Protein AF-A0A0N5AR46-F1 (afdb_monomer)

Organism: NCBI:txid451379

Mean predicted aligned error: 13.05 Å

Sequence (184 aa):
LNKESLNVVLKTFAKSIVIYSVLTYCSIQVLVSSTMSTGILFDDMFLVKDFDPDGKKFDRVSRLFCDSESFKMELILDVNTQIYPMHLNDKFRLVLATTLRDDGLPDDKEYDPLVHYPRMDTFEYVMFGKVYRIEGEESSGESNTLAAYASFGGLLMRLKGDANNLHGFELDSNIYLLMKRITF

pLDDT: mean 77.55, std 17.01, range [38.34, 95.19]

Solvent-accessible surface area (backbone atoms only — not comparable to full-atom values): 10467 Å² total; per-residue (Å²): 136,61,76,67,60,55,53,54,51,52,53,52,53,53,51,52,53,52,50,53,52,50,52,51,49,49,54,52,55,61,62,67,74,62,74,73,66,35,42,58,50,41,77,50,49,33,33,30,70,46,66,34,92,88,49,84,87,47,96,48,42,44,43,38,35,26,38,36,78,84,70,78,24,45,35,38,38,47,42,53,43,78,86,53,79,78,58,81,69,40,39,30,40,43,35,34,20,59,29,69,44,79,81,43,53,82,65,70,98,64,91,56,91,86,65,82,46,77,64,55,76,78,34,81,42,76,47,61,29,34,27,78,45,73,49,70,56,87,82,64,92,89,58,66,39,28,37,45,30,34,37,42,92,81,34,48,35,39,43,36,32,48,40,88,68,52,73,66,73,51,78,75,33,60,36,33,42,37,30,31,78,57,83,130

Secondary structure (DSSP, 8-state):
--HHHHHHHHHHHHHHHHHHHHHHHHHHHHHTT----TTEEEEEEEEEEEE-TT----SSEEEEEEEESSS--EEEEEEETTTS---TT-EEEEEEES-SSTT-PPPPSS--TT---HHHHT-SEEEEEEEEEEEE--SSTT--EEEEEEEETTEEEEEEEEGGGSTT--TT-EEEEEEEEE--

Foldseek 3Di:
DDPVVVVVVVVVVVVVVVVVVVVVVVVVVVVVPDLPQAFWLAKFKKFFADWPPVDDPDDQWIWTWIATPPFRKTKTWIDGCVQPPDDHGWMKMKIKGLDLASVNDHDDPDDDPVDDRPSQVVFDDKFKWWWADKDFPPDDDDARKIWTWIDRPNIIMIMIGHCVSNVPDDHGGMMMMTMHTDDD

Radius of gyration: 24.31 Å; Cα contacts (8 Å, |Δi|>4): 325; chains: 1; bounding box: 90×49×38 Å

Nearest PDB structures (foldseek):
  8a40-assembly1_H  TM=9.488E-01  e=1.666E-20  Sus scrofa
  7du2-assembly1_H  TM=9.522E-01  e=5.060E-15  Homo sapiens
  7eu1-assembly1_H  TM=8.865E-01  e=2.865E-14  Arabidopsis thaliana
  8xme-assembly1_H  TM=9.318E-01  e=8.699E-13  Arabidopsis thaliana
  8hyj-assembly1_H  TM=8.805E-01  e=5.342E-13  Arabidopsis thaliana

InterPro domains:
  IPR005570 DNA-directed RNA polymerases I, II, and III subunit RPABC3 [PF03870] (43-181)
  IPR005570 DNA-directed RNA polymerases I, II, and III subunit RPABC3 [PTHR10917] (36-181)
  IPR005570 DNA-directed RNA polymerases I, II, and III subunit RPABC3 [SM00658] (38-181)
  IPR012340 Nucleic acid-binding, OB-fold [G3DSA:2.40.50.140] (42-184)
  IPR012340 Nucleic acid-binding, OB-fold [SSF50249] (39-181)

Structure (mmCIF, N/CA/C/O backbone):
data_AF-A0A0N5AR46-F1
#
_entry.id   AF-A0A0N5AR46-F1
#
loop_
_atom_site.group_PDB
_atom_site.id
_atom_site.type_symbol
_atom_site.label_atom_id
_atom_site.label_alt_id
_atom_site.label_comp_id
_atom_site.label_asym_id
_atom_site.label_entity_id
_atom_site.label_seq_id
_atom_site.pdbx_PDB_ins_code
_atom_site.Cartn_x
_atom_site.Cartn_y
_atom_site.Cartn_z
_atom_site.occupancy
_atom_site.B_iso_or_equiv
_atom_site.auth_seq_id
_atom_site.auth_comp_id
_atom_site.auth_asym_id
_atom_site.auth_atom_id
_atom_site.pdbx_PDB_model_num
ATOM 1 N N . LEU A 1 1 ? 71.525 -22.910 18.437 1.00 52.16 1 LEU A N 1
ATOM 2 C CA . LEU A 1 1 ? 70.146 -22.366 18.405 1.00 52.16 1 LEU A CA 1
ATOM 3 C C . LEU A 1 1 ? 69.182 -23.536 18.300 1.00 52.16 1 LEU A C 1
ATOM 5 O O . LEU A 1 1 ? 69.277 -24.312 17.359 1.00 52.16 1 LEU A O 1
ATOM 9 N N . ASN A 1 2 ? 68.393 -23.746 19.351 1.00 46.91 2 ASN A N 1
ATOM 10 C CA . ASN A 1 2 ? 67.693 -24.998 19.629 1.00 46.91 2 ASN A CA 1
ATOM 11 C C . ASN A 1 2 ? 66.429 -25.128 18.755 1.00 46.91 2 ASN A C 1
ATOM 13 O O . ASN A 1 2 ? 65.683 -24.158 18.616 1.00 46.91 2 ASN A O 1
ATOM 17 N N . LYS A 1 3 ? 66.178 -26.310 18.168 1.00 51.44 3 LYS A N 1
ATOM 18 C CA . LYS A 1 3 ? 65.027 -26.562 17.268 1.00 51.44 3 LYS A CA 1
ATOM 19 C C . LYS A 1 3 ? 63.669 -26.298 17.939 1.00 51.44 3 LYS A C 1
ATOM 21 O O . LYS A 1 3 ? 62.687 -26.021 17.255 1.00 51.44 3 LYS A O 1
ATOM 26 N N . GLU A 1 4 ? 63.617 -26.325 19.267 1.00 56.34 4 GLU A N 1
ATOM 27 C CA . GLU A 1 4 ? 62.406 -26.007 20.028 1.00 56.34 4 GLU A CA 1
ATOM 28 C C . GLU A 1 4 ? 62.055 -24.514 20.019 1.00 56.34 4 GLU A C 1
ATOM 30 O O . GLU A 1 4 ? 60.881 -24.163 19.907 1.00 56.34 4 GLU A O 1
ATOM 35 N N . SER A 1 5 ? 63.048 -23.620 20.030 1.00 53.53 5 SER A N 1
ATOM 36 C CA . SER A 1 5 ? 62.808 -22.170 20.035 1.00 53.53 5 SER A CA 1
ATOM 37 C C . SER A 1 5 ? 62.218 -21.677 18.709 1.00 53.53 5 SER A C 1
ATOM 39 O O . SER A 1 5 ? 61.382 -20.777 18.702 1.00 53.53 5 SER A O 1
ATOM 41 N N . LEU A 1 6 ? 62.586 -22.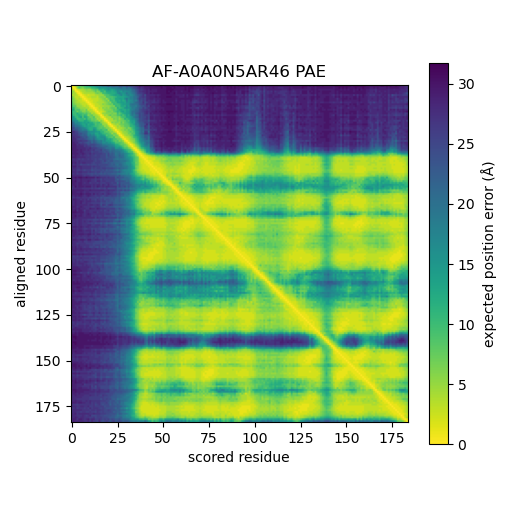304 17.584 1.00 54.47 6 LEU A N 1
ATOM 42 C CA . LEU A 1 6 ? 62.046 -21.957 16.264 1.00 54.47 6 LEU A CA 1
ATOM 43 C C . LEU A 1 6 ? 60.562 -22.335 16.123 1.00 54.47 6 LEU A C 1
ATOM 45 O O . LEU A 1 6 ? 59.789 -21.586 15.532 1.00 54.47 6 LEU A O 1
ATOM 49 N N . ASN A 1 7 ? 60.147 -23.461 16.711 1.00 50.56 7 ASN A N 1
ATOM 50 C CA . ASN A 1 7 ? 58.753 -23.914 16.675 1.00 50.56 7 ASN A CA 1
ATOM 51 C C . ASN A 1 7 ? 57.817 -23.019 17.501 1.00 50.56 7 ASN A C 1
ATOM 53 O O . ASN A 1 7 ? 56.660 -22.827 17.123 1.00 50.56 7 ASN A O 1
ATOM 57 N N . VAL A 1 8 ? 58.304 -22.440 18.603 1.00 57.41 8 VAL A N 1
ATOM 58 C CA . VAL A 1 8 ? 57.534 -21.473 19.407 1.00 57.41 8 VAL A CA 1
ATOM 59 C C . VAL A 1 8 ? 57.342 -20.159 18.646 1.00 57.41 8 VAL A C 1
ATOM 61 O O . VAL A 1 8 ? 56.236 -19.610 18.631 1.00 57.41 8 VAL A O 1
ATOM 64 N N . VAL A 1 9 ? 58.380 -19.691 17.946 1.00 57.56 9 VAL A N 1
ATOM 65 C CA . VAL A 1 9 ? 58.301 -18.480 17.117 1.00 57.56 9 VAL A CA 1
ATOM 66 C C . VAL A 1 9 ? 57.356 -18.698 15.930 1.00 57.56 9 VAL A C 1
ATOM 68 O O . VAL A 1 9 ? 56.441 -17.899 15.742 1.00 57.56 9 VAL A O 1
ATOM 71 N N . LEU A 1 10 ? 57.468 -19.816 15.199 1.00 52.88 10 LEU A N 1
ATOM 72 C CA . LEU A 1 10 ? 56.560 -20.123 14.082 1.00 52.88 10 LEU A CA 1
ATOM 73 C C . LEU A 1 10 ? 55.095 -20.272 14.518 1.00 52.88 10 LEU A C 1
ATOM 75 O O . LEU A 1 10 ? 54.205 -19.760 13.842 1.00 52.88 10 LEU A O 1
ATOM 79 N N . LYS A 1 11 ? 54.822 -20.918 15.661 1.00 52.38 11 LYS A N 1
ATOM 80 C CA . LYS A 1 11 ? 53.449 -21.028 16.190 1.00 52.38 11 LYS A CA 1
ATOM 81 C C . LYS A 1 11 ? 52.875 -19.672 16.601 1.00 52.38 11 LYS A C 1
ATOM 83 O O . LYS A 1 11 ? 51.675 -19.456 16.450 1.00 52.38 11 LYS A O 1
ATOM 88 N N . THR A 1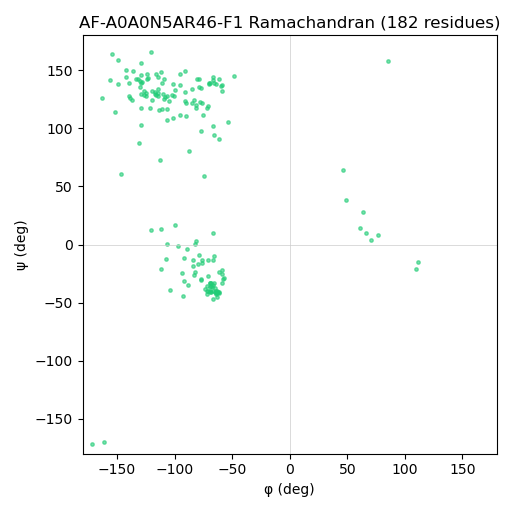 12 ? 53.711 -18.761 17.093 1.00 54.69 12 THR A N 1
ATOM 89 C CA . THR A 1 12 ? 53.288 -17.400 17.458 1.00 54.69 12 THR A CA 1
ATOM 90 C C . THR A 1 12 ? 52.994 -16.556 16.215 1.00 54.69 12 THR A C 1
ATOM 92 O O . THR A 1 12 ? 51.953 -15.903 16.159 1.00 54.69 12 THR A O 1
ATOM 95 N N . PHE A 1 13 ? 53.832 -16.648 15.178 1.00 51.62 13 PHE A N 1
ATOM 96 C CA . PHE A 1 13 ? 53.590 -15.979 13.894 1.00 51.62 13 PHE A CA 1
ATOM 97 C C . PHE A 1 13 ? 52.335 -16.509 13.182 1.00 51.62 13 PHE A C 1
ATOM 99 O O . PHE A 1 13 ? 51.527 -15.715 12.701 1.00 51.62 13 PHE A O 1
ATOM 106 N N . ALA A 1 14 ? 52.110 -17.828 13.184 1.00 52.91 14 ALA A N 1
ATOM 107 C CA . ALA A 1 14 ? 50.917 -18.430 12.584 1.00 52.91 14 ALA A CA 1
ATOM 108 C C . ALA A 1 14 ? 49.622 -18.005 13.298 1.00 52.91 14 ALA A C 1
ATOM 110 O O . ALA A 1 14 ? 48.632 -17.690 12.642 1.00 52.91 14 ALA A O 1
ATOM 111 N N . LYS A 1 15 ? 49.631 -17.923 14.638 1.00 53.75 15 LYS A N 1
ATOM 112 C CA . LYS A 1 15 ? 48.486 -17.404 15.405 1.00 53.75 15 LYS A CA 1
ATOM 113 C C . LYS A 1 15 ? 48.196 -15.941 15.077 1.00 53.75 15 LYS A C 1
ATOM 115 O O . LYS A 1 15 ? 47.034 -15.584 14.934 1.00 53.75 15 LYS A O 1
ATOM 120 N N . SER A 1 16 ? 49.233 -15.117 14.912 1.00 47.12 16 SER A N 1
ATOM 121 C CA . SER A 1 16 ? 49.071 -13.704 14.554 1.00 47.12 16 SER A CA 1
ATOM 122 C C . SER A 1 16 ? 48.411 -13.542 13.177 1.00 47.12 16 SER A C 1
ATOM 124 O O . SER A 1 16 ? 47.430 -12.816 13.058 1.00 47.12 16 SER A O 1
ATOM 126 N N . ILE A 1 17 ? 48.847 -14.297 12.161 1.00 53.97 17 ILE A N 1
ATOM 127 C CA . ILE A 1 17 ? 48.270 -14.249 10.801 1.00 53.97 17 ILE A CA 1
ATOM 128 C C . ILE A 1 17 ? 46.796 -14.683 10.785 1.00 53.97 17 ILE A C 1
ATOM 130 O O . ILE A 1 17 ? 45.971 -14.035 10.138 1.00 53.97 17 ILE A O 1
ATOM 134 N N . VAL A 1 18 ? 46.438 -15.738 11.526 1.00 53.12 18 VAL A N 1
ATOM 135 C CA . VAL A 1 18 ? 45.037 -16.184 11.624 1.00 53.12 18 VAL A CA 1
ATOM 136 C C . VAL A 1 18 ? 44.177 -15.109 12.288 1.00 53.12 18 VAL A C 1
ATOM 138 O O . VAL A 1 18 ? 43.105 -14.802 11.772 1.00 53.12 18 VAL A O 1
ATOM 141 N N . ILE A 1 19 ? 44.670 -14.479 13.360 1.00 56.28 19 ILE A N 1
ATOM 142 C CA . ILE A 1 19 ? 43.974 -13.385 14.053 1.00 56.28 19 ILE A CA 1
ATOM 143 C C . ILE A 1 19 ? 43.760 -12.186 13.119 1.00 56.28 19 ILE A C 1
ATOM 145 O O . ILE A 1 19 ? 42.657 -11.648 13.092 1.00 56.28 19 ILE A O 1
ATOM 149 N N . TYR A 1 20 ? 44.747 -11.811 12.296 1.00 48.91 20 TYR A N 1
ATOM 150 C CA . TYR A 1 20 ? 44.569 -10.750 11.297 1.00 48.91 20 TYR A CA 1
ATOM 151 C C . TYR A 1 20 ? 43.545 -11.132 10.221 1.00 48.91 20 TYR A C 1
ATOM 153 O O . TYR A 1 20 ? 42.708 -10.299 9.881 1.00 48.91 20 TYR A O 1
ATOM 161 N N . SER A 1 21 ? 43.528 -12.376 9.727 1.00 50.84 21 SER A N 1
ATOM 162 C CA . SER A 1 21 ? 42.513 -12.790 8.742 1.00 50.84 21 SER A CA 1
ATOM 163 C C . SER A 1 21 ? 41.099 -12.808 9.336 1.00 50.84 21 SER A C 1
ATOM 165 O O . SER A 1 21 ? 40.170 -12.327 8.697 1.00 50.84 21 SER A O 1
ATOM 167 N N . VAL A 1 22 ? 40.942 -13.264 10.586 1.00 52.34 22 VAL A N 1
ATOM 168 C CA . VAL A 1 22 ? 39.641 -13.349 11.268 1.00 52.34 22 VAL A CA 1
ATOM 169 C C . VAL A 1 22 ? 39.145 -11.966 11.682 1.00 52.34 22 VAL A C 1
ATOM 171 O O . VAL A 1 22 ? 37.963 -11.692 11.531 1.00 52.34 22 VAL A O 1
ATOM 174 N N . LEU A 1 23 ? 40.019 -11.062 12.137 1.00 50.34 23 LEU A N 1
ATOM 175 C CA . LEU A 1 23 ? 39.641 -9.672 12.423 1.00 50.34 23 LEU A CA 1
ATOM 176 C C . LEU A 1 23 ? 39.292 -8.903 11.147 1.00 50.34 23 LEU A C 1
ATOM 178 O O . LEU A 1 23 ? 38.357 -8.110 11.160 1.00 50.34 23 LEU A O 1
ATOM 182 N N . THR A 1 24 ? 39.983 -9.166 10.034 1.00 49.03 24 THR A N 1
ATOM 183 C CA . THR A 1 24 ? 39.632 -8.557 8.742 1.00 49.03 24 THR A CA 1
ATOM 184 C C . THR A 1 24 ? 38.291 -9.098 8.239 1.00 49.03 24 THR A C 1
ATOM 186 O O . THR A 1 24 ? 37.450 -8.318 7.810 1.00 49.03 24 THR A O 1
ATOM 189 N N . TYR A 1 25 ? 38.027 -10.403 8.378 1.00 50.22 25 TYR A N 1
ATOM 190 C CA . TYR A 1 25 ? 36.725 -10.998 8.045 1.00 50.22 25 TYR A CA 1
ATOM 191 C C . TYR A 1 25 ? 35.595 -10.551 8.980 1.00 50.22 25 TYR A C 1
ATOM 193 O O . TYR A 1 25 ? 34.485 -10.329 8.512 1.00 50.22 25 TYR A O 1
ATOM 201 N N . CYS A 1 26 ? 35.866 -10.368 10.273 1.00 44.81 26 CYS A N 1
ATOM 202 C CA . CYS A 1 26 ? 34.885 -9.882 11.242 1.00 44.81 26 CYS A CA 1
ATOM 203 C C . CYS A 1 26 ? 34.535 -8.410 10.971 1.00 44.81 26 CYS A C 1
ATOM 205 O O . CYS A 1 26 ? 33.362 -8.059 10.961 1.00 44.81 26 CYS A O 1
ATOM 207 N N . SER A 1 27 ? 35.516 -7.567 10.624 1.00 44.91 27 SER A N 1
ATOM 208 C CA . SER A 1 27 ? 35.259 -6.187 10.182 1.00 44.91 27 SER A CA 1
ATOM 209 C C . SER A 1 27 ? 34.523 -6.119 8.839 1.00 44.91 27 SER A C 1
ATOM 211 O O . SER A 1 27 ? 33.681 -5.245 8.659 1.00 44.91 27 SER A O 1
ATOM 213 N N . ILE A 1 28 ? 34.786 -7.049 7.910 1.00 50.22 28 ILE A N 1
ATOM 214 C CA . ILE A 1 28 ? 34.045 -7.136 6.641 1.00 50.22 28 ILE A CA 1
ATOM 215 C C . ILE A 1 28 ? 32.609 -7.633 6.880 1.00 50.22 28 ILE A C 1
ATOM 217 O O . ILE A 1 28 ? 31.686 -7.067 6.309 1.00 50.22 28 ILE A O 1
ATOM 221 N N . GLN A 1 29 ? 32.376 -8.612 7.764 1.00 43.03 29 GLN A N 1
ATOM 222 C CA . GLN A 1 29 ? 31.015 -9.047 8.117 1.00 43.03 29 GLN A CA 1
ATOM 223 C C . GLN A 1 29 ? 30.235 -7.989 8.904 1.00 43.03 29 GLN A C 1
ATOM 225 O O . GLN A 1 29 ? 29.029 -7.863 8.707 1.00 43.03 29 GLN A O 1
ATOM 230 N N . VAL A 1 30 ? 30.900 -7.192 9.745 1.00 41.88 30 VAL A N 1
ATOM 231 C CA . VAL A 1 30 ? 30.250 -6.079 10.454 1.00 41.88 30 VAL A CA 1
ATOM 232 C C . VAL A 1 30 ? 29.893 -4.933 9.495 1.00 41.88 30 VAL A C 1
ATOM 234 O O . VAL A 1 30 ? 28.890 -4.261 9.717 1.00 41.88 30 VAL A O 1
ATOM 237 N N . LEU A 1 31 ? 30.616 -4.759 8.380 1.00 44.12 31 LEU A N 1
ATOM 238 C CA . LEU A 1 31 ? 30.259 -3.775 7.347 1.00 44.12 31 LEU A CA 1
ATOM 239 C C . LEU A 1 31 ? 29.080 -4.212 6.451 1.00 44.12 31 LEU A C 1
ATOM 241 O O . LEU A 1 31 ? 28.494 -3.381 5.765 1.00 44.12 31 LEU A O 1
ATOM 245 N N . VAL A 1 32 ? 28.708 -5.497 6.454 1.00 42.59 32 VAL A N 1
ATOM 246 C CA . VAL A 1 32 ? 27.599 -6.032 5.635 1.00 42.59 32 VAL A CA 1
ATOM 247 C C . VAL A 1 32 ? 26.247 -5.958 6.365 1.00 42.59 32 VAL A C 1
ATOM 249 O O . VAL A 1 32 ? 25.208 -6.226 5.773 1.00 42.59 32 VAL A O 1
ATOM 252 N N . SER A 1 33 ? 26.213 -5.521 7.628 1.00 38.34 33 SER A N 1
ATOM 253 C CA . SER A 1 33 ? 24.970 -5.456 8.415 1.00 38.34 33 SER A CA 1
ATOM 254 C C . SER A 1 33 ? 24.326 -4.065 8.494 1.00 38.34 33 SER A C 1
ATOM 256 O O . SER A 1 33 ? 23.465 -3.833 9.343 1.00 38.34 33 SER A O 1
ATOM 258 N N . SER A 1 34 ? 24.705 -3.135 7.618 1.00 41.06 34 SER A N 1
ATOM 259 C CA . SER A 1 34 ? 24.047 -1.831 7.519 1.00 41.06 34 SER A CA 1
ATOM 260 C C . SER A 1 34 ? 24.047 -1.318 6.082 1.00 41.06 34 SER A C 1
ATOM 262 O O . SER A 1 34 ? 24.573 -0.244 5.793 1.00 41.06 34 SER A O 1
ATOM 264 N N . THR A 1 35 ? 23.421 -2.053 5.162 1.00 43.19 35 THR A N 1
ATOM 265 C CA . THR A 1 35 ? 22.719 -1.346 4.093 1.00 43.19 35 THR A CA 1
ATOM 266 C C . THR A 1 35 ? 21.584 -0.604 4.792 1.00 43.19 35 THR A C 1
ATOM 268 O O . THR A 1 35 ? 20.535 -1.168 5.085 1.00 43.19 35 THR A O 1
ATOM 271 N N . MET A 1 36 ? 21.806 0.668 5.145 1.00 43.78 36 MET A N 1
ATOM 272 C CA . MET A 1 36 ? 20.669 1.577 5.227 1.00 43.78 36 MET A CA 1
ATOM 273 C C . MET A 1 36 ? 20.000 1.444 3.873 1.00 43.78 36 MET A C 1
ATOM 275 O O . MET A 1 36 ? 20.584 1.824 2.864 1.00 43.78 36 MET A O 1
ATOM 279 N N . SER A 1 37 ? 18.869 0.754 3.851 1.00 54.50 37 SER A N 1
ATOM 280 C CA . SER A 1 37 ? 18.108 0.452 2.657 1.00 54.50 37 SER A CA 1
ATOM 281 C C . SER A 1 37 ? 17.674 1.779 2.056 1.00 54.50 37 SER A C 1
ATOM 283 O O . SER A 1 37 ? 16.670 2.374 2.452 1.00 54.50 37 SER A O 1
ATOM 285 N N . THR A 1 38 ? 18.512 2.291 1.165 1.00 68.44 38 THR A N 1
ATOM 286 C CA . THR A 1 38 ? 18.329 3.578 0.515 1.00 68.44 38 THR A CA 1
ATOM 287 C C . THR A 1 38 ? 17.003 3.536 -0.240 1.00 68.44 38 THR A C 1
ATOM 289 O O . THR A 1 38 ? 16.619 2.522 -0.841 1.00 68.44 38 THR A O 1
ATOM 292 N N . GLY A 1 39 ? 16.243 4.621 -0.114 1.00 75.94 39 GLY A N 1
ATOM 293 C CA . GLY A 1 39 ? 14.932 4.750 -0.738 1.00 75.94 39 GLY A CA 1
ATOM 294 C C . GLY A 1 39 ? 13.786 3.998 -0.056 1.00 75.94 39 GLY A C 1
ATOM 295 O O . GLY A 1 39 ? 12.705 3.975 -0.635 1.00 75.94 39 GLY A O 1
ATOM 296 N N . ILE A 1 40 ? 13.956 3.404 1.135 1.00 86.94 40 ILE A N 1
ATOM 297 C CA . ILE A 1 40 ? 12.802 2.975 1.947 1.00 86.94 40 ILE A CA 1
ATOM 298 C C . ILE A 1 40 ? 12.203 4.196 2.645 1.00 86.94 40 ILE A C 1
ATOM 300 O O . ILE A 1 40 ? 12.889 4.893 3.389 1.00 86.94 40 ILE A O 1
ATOM 304 N N . LEU A 1 41 ? 10.918 4.437 2.397 1.00 87.69 41 LEU A N 1
ATOM 305 C CA . LEU A 1 41 ? 10.134 5.485 3.047 1.00 87.69 41 LEU A CA 1
ATOM 306 C C . LEU A 1 41 ? 9.499 4.990 4.341 1.00 87.69 41 LEU A C 1
ATOM 308 O O . LEU A 1 41 ? 9.328 5.758 5.283 1.00 87.69 41 LEU A O 1
ATOM 312 N N . PHE A 1 42 ? 9.098 3.721 4.356 1.00 89.06 42 PH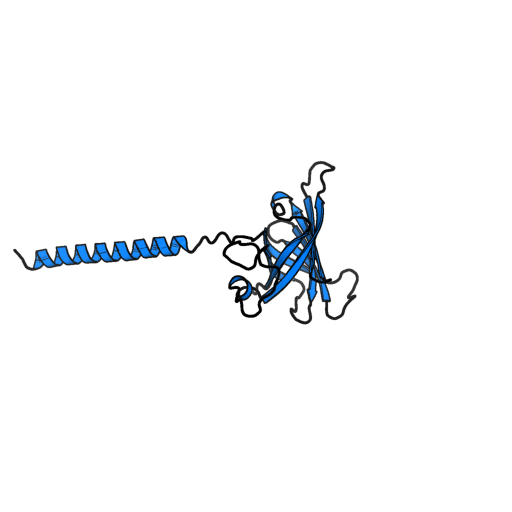E A N 1
ATOM 313 C CA . PHE A 1 42 ? 8.319 3.156 5.442 1.00 89.06 42 PHE A CA 1
ATOM 314 C C . PHE A 1 42 ? 8.501 1.640 5.511 1.00 89.06 42 PHE A C 1
ATOM 316 O O . PHE A 1 42 ? 8.572 0.979 4.476 1.00 89.06 42 PHE A O 1
ATOM 323 N N . ASP A 1 43 ? 8.562 1.092 6.720 1.00 90.31 43 ASP A N 1
ATOM 324 C CA . ASP A 1 43 ? 8.715 -0.340 6.982 1.00 90.31 43 ASP A CA 1
ATOM 325 C C . ASP A 1 43 ? 8.069 -0.672 8.325 1.00 90.31 43 ASP A C 1
ATOM 327 O O . ASP A 1 43 ? 8.514 -0.183 9.366 1.00 90.31 43 ASP A O 1
ATOM 331 N N . ASP A 1 44 ? 7.001 -1.466 8.295 1.00 90.81 44 ASP A N 1
ATOM 332 C CA . ASP A 1 44 ? 6.288 -1.862 9.506 1.00 90.81 44 ASP A CA 1
ATOM 333 C C . ASP A 1 44 ? 5.551 -3.200 9.343 1.00 90.81 44 ASP A C 1
ATOM 335 O O . ASP A 1 44 ? 5.322 -3.708 8.238 1.00 90.81 44 ASP A O 1
ATOM 339 N N . MET A 1 45 ? 5.168 -3.782 10.477 1.00 92.94 45 MET A N 1
ATOM 340 C CA . MET A 1 45 ? 4.351 -4.984 10.562 1.00 92.94 45 MET A CA 1
ATOM 341 C C . MET A 1 45 ? 2.900 -4.629 10.876 1.00 92.94 45 MET A C 1
ATOM 343 O O . MET A 1 45 ? 2.601 -3.966 11.871 1.00 92.94 45 MET A O 1
ATOM 347 N N . PHE A 1 46 ? 1.994 -5.142 10.049 1.00 94.56 46 PHE A N 1
ATOM 348 C CA . PHE A 1 46 ? 0.559 -4.949 10.189 1.00 94.56 46 PHE A CA 1
ATOM 349 C C . PHE A 1 46 ? -0.159 -6.262 10.466 1.00 94.56 46 PHE A C 1
ATOM 351 O O . PHE A 1 46 ? 0.210 -7.329 9.965 1.00 94.56 46 PHE A O 1
ATOM 358 N N . LEU A 1 47 ? -1.228 -6.150 11.244 1.00 93.56 47 LEU A N 1
ATOM 359 C CA . LEU A 1 47 ? -2.187 -7.204 11.522 1.00 93.56 47 LEU A CA 1
ATOM 360 C C . LEU A 1 47 ? -3.497 -6.885 10.805 1.00 93.56 47 LEU A C 1
ATOM 362 O O . LEU A 1 47 ? -4.069 -5.813 11.014 1.00 93.56 47 LEU A O 1
ATOM 366 N N . VAL A 1 48 ? -4.005 -7.829 10.014 1.00 93.62 48 VAL A N 1
ATOM 367 C CA . VAL A 1 48 ? -5.320 -7.682 9.383 1.00 93.62 48 VAL A CA 1
ATOM 368 C C . VAL A 1 48 ? -6.416 -7.827 10.438 1.00 93.62 48 VAL A C 1
ATOM 370 O O . VAL A 1 48 ? -6.557 -8.886 11.056 1.00 93.62 48 VAL A O 1
ATOM 373 N N . LYS A 1 49 ? -7.199 -6.766 10.638 1.00 92.62 49 LYS A N 1
ATOM 374 C CA . LYS A 1 49 ? -8.312 -6.716 11.593 1.00 92.62 49 LYS A CA 1
ATOM 375 C C . LYS A 1 49 ? -9.638 -7.088 10.964 1.00 92.62 49 LYS A C 1
ATOM 377 O O . LYS A 1 49 ? -10.396 -7.832 11.578 1.00 92.62 49 LYS A O 1
ATOM 382 N N . ASP A 1 50 ? -9.908 -6.559 9.775 1.00 91.44 50 ASP A N 1
ATOM 383 C CA . ASP A 1 50 ? -11.195 -6.730 9.109 1.00 91.44 50 ASP A CA 1
ATOM 384 C C .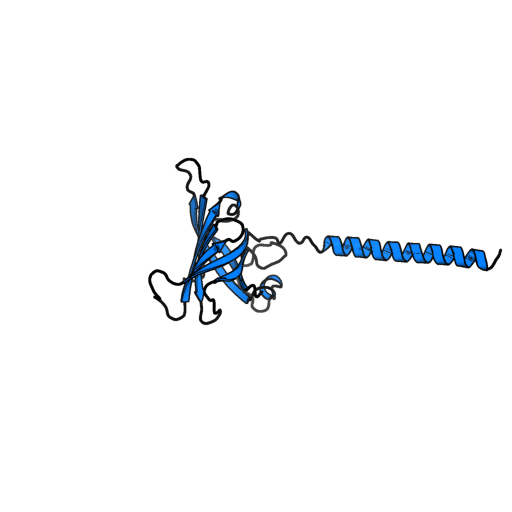 ASP A 1 50 ? -11.062 -6.724 7.580 1.00 91.44 50 ASP A C 1
ATOM 386 O O . ASP A 1 50 ? -10.081 -6.216 7.023 1.00 91.44 50 ASP A O 1
ATOM 390 N N . PHE A 1 51 ? -12.063 -7.294 6.910 1.00 87.69 51 PHE A N 1
ATOM 391 C CA . PHE A 1 51 ? -12.190 -7.342 5.454 1.00 87.69 51 PHE A CA 1
ATOM 392 C C . PHE A 1 51 ? -13.533 -6.755 5.050 1.00 87.69 51 PHE A C 1
ATOM 394 O O . PHE A 1 51 ? -14.567 -7.226 5.512 1.00 87.69 51 PHE A O 1
ATOM 401 N N . ASP A 1 52 ? -13.516 -5.799 4.120 1.00 84.94 52 ASP A N 1
ATOM 402 C CA . ASP A 1 52 ? -14.723 -5.306 3.449 1.00 84.94 52 ASP A CA 1
ATOM 403 C C . ASP A 1 52 ? -15.899 -5.011 4.422 1.00 84.94 52 ASP A C 1
ATOM 405 O O . ASP A 1 52 ? -16.955 -5.639 4.315 1.00 84.94 52 ASP A O 1
ATOM 409 N N . PRO A 1 53 ? -15.777 -4.039 5.351 1.00 77.12 53 PRO A N 1
ATOM 410 C CA . PRO A 1 53 ? -16.828 -3.727 6.328 1.00 77.12 53 PRO A CA 1
ATOM 411 C C . PRO A 1 53 ? -18.143 -3.263 5.674 1.00 77.12 53 PRO A C 1
ATOM 413 O O . PRO A 1 53 ? -19.219 -3.432 6.240 1.00 77.12 53 PRO A O 1
ATOM 416 N N . ASP A 1 54 ? -18.074 -2.733 4.447 1.00 80.06 54 ASP A N 1
ATOM 417 C CA . ASP A 1 54 ? -19.236 -2.376 3.618 1.00 80.06 54 ASP A CA 1
ATOM 418 C C . ASP A 1 54 ? -19.845 -3.579 2.861 1.00 80.06 54 ASP A C 1
ATOM 420 O O . ASP A 1 54 ? -20.748 -3.408 2.036 1.00 80.06 54 ASP A O 1
ATOM 424 N N . GLY A 1 55 ? -19.318 -4.786 3.075 1.00 77.69 55 GLY A N 1
ATOM 425 C CA . GLY A 1 55 ? -19.600 -5.980 2.288 1.00 77.69 55 GLY A CA 1
ATOM 426 C C . GLY A 1 55 ? -18.723 -6.109 1.037 1.00 77.69 55 GLY A C 1
ATOM 427 O O . GLY A 1 55 ? -18.180 -5.137 0.504 1.00 77.69 55 GLY A O 1
ATOM 428 N N . LYS A 1 56 ? -18.598 -7.346 0.543 1.00 82.06 56 LYS A N 1
ATOM 429 C CA . LYS A 1 56 ? -17.769 -7.692 -0.619 1.00 82.06 56 LYS A CA 1
ATOM 430 C C . LYS A 1 56 ? -18.331 -7.056 -1.896 1.00 82.06 56 LYS A C 1
ATOM 432 O O . LYS A 1 56 ? -19.294 -7.552 -2.478 1.00 82.06 56 LYS A O 1
ATOM 437 N N . LYS A 1 57 ? -17.717 -5.956 -2.343 1.00 81.50 57 LYS A N 1
ATOM 438 C CA . LYS A 1 57 ? -18.089 -5.257 -3.591 1.00 81.50 57 LYS A CA 1
ATOM 439 C C . LYS A 1 57 ? -17.459 -5.889 -4.834 1.00 81.50 57 LYS A C 1
ATOM 441 O O . LYS A 1 57 ? -18.012 -5.767 -5.923 1.00 81.50 57 LYS A O 1
ATOM 446 N N . PHE A 1 58 ? -16.322 -6.566 -4.676 1.00 84.81 58 PHE A N 1
ATOM 447 C CA . PHE A 1 58 ? -15.566 -7.161 -5.775 1.00 84.81 58 PHE A CA 1
ATOM 448 C C . PHE A 1 58 ? -15.156 -8.589 -5.443 1.00 84.81 58 PHE A C 1
ATOM 450 O O . PHE A 1 58 ? -14.785 -8.893 -4.316 1.00 84.81 58 PHE A O 1
ATOM 457 N N . ASP A 1 59 ? -15.178 -9.478 -6.438 1.00 82.62 59 ASP A N 1
ATOM 458 C CA . ASP A 1 59 ? -14.866 -10.884 -6.184 1.00 82.62 59 ASP A CA 1
ATOM 459 C C . ASP A 1 59 ? -13.379 -11.188 -6.024 1.00 82.62 59 ASP A C 1
ATOM 461 O O . ASP A 1 59 ? -13.031 -12.129 -5.311 1.00 82.62 59 ASP A O 1
ATOM 465 N N . ARG A 1 60 ? -12.532 -10.403 -6.699 1.00 88.69 60 ARG A N 1
ATOM 466 C CA . ARG A 1 60 ? -11.080 -10.616 -6.816 1.00 88.69 60 ARG A CA 1
ATOM 467 C C . ARG A 1 60 ? -10.248 -9.628 -6.003 1.00 88.69 60 ARG A C 1
ATOM 469 O O . ARG A 1 60 ? -9.045 -9.809 -5.882 1.00 88.69 60 ARG A O 1
ATOM 476 N N . VAL A 1 61 ? -10.869 -8.561 -5.512 1.00 90.12 61 VAL A N 1
ATOM 477 C CA . VAL A 1 61 ? -10.209 -7.499 -4.754 1.00 90.12 61 VAL A CA 1
ATOM 478 C C . VAL A 1 61 ? -10.966 -7.339 -3.454 1.00 90.12 61 VAL A C 1
ATOM 480 O O . VAL A 1 61 ? -12.191 -7.239 -3.478 1.00 90.12 61 VAL A O 1
ATOM 483 N N . SER A 1 62 ? -10.236 -7.292 -2.350 1.00 91.31 62 SER A N 1
ATOM 484 C CA . SER A 1 62 ? -10.802 -6.979 -1.042 1.00 91.31 62 SER A CA 1
ATOM 485 C C . SER A 1 62 ? -10.075 -5.796 -0.438 1.00 91.31 62 SER A C 1
ATOM 487 O O . SER A 1 62 ? -8.867 -5.625 -0.634 1.00 91.31 62 SER A O 1
ATOM 489 N N . ARG A 1 63 ? -10.826 -4.994 0.310 1.00 93.06 63 ARG A N 1
ATOM 490 C CA . ARG A 1 63 ? -10.307 -3.887 1.096 1.00 93.06 63 ARG A CA 1
ATOM 491 C C . ARG A 1 63 ? -9.953 -4.385 2.486 1.00 93.06 63 ARG A C 1
ATOM 493 O O . ARG A 1 63 ? -10.831 -4.727 3.280 1.00 93.06 63 ARG A O 1
ATOM 500 N N . LEU A 1 64 ? -8.658 -4.416 2.762 1.00 93.06 64 LEU A N 1
ATOM 501 C CA . LEU A 1 64 ? -8.107 -4.816 4.047 1.00 93.06 64 LEU A CA 1
ATOM 502 C C . LEU A 1 64 ? -8.089 -3.621 4.992 1.00 93.06 64 LEU A C 1
ATOM 504 O O . LEU A 1 64 ? -7.640 -2.538 4.610 1.00 93.06 64 LEU A O 1
ATOM 508 N N . PHE A 1 65 ? -8.540 -3.843 6.222 1.00 94.25 65 PHE A N 1
ATOM 509 C CA . PHE A 1 65 ? -8.346 -2.933 7.343 1.00 94.25 65 PHE A CA 1
ATOM 510 C C . PHE A 1 65 ? -7.312 -3.549 8.269 1.00 94.25 65 PHE A C 1
ATOM 512 O O . PHE A 1 65 ? -7.517 -4.631 8.826 1.00 94.25 65 PHE A O 1
ATOM 519 N N . CYS A 1 66 ? -6.186 -2.865 8.399 1.00 94.25 66 CYS A N 1
ATOM 520 C CA . CYS A 1 66 ? -5.012 -3.369 9.077 1.00 94.25 66 CYS A CA 1
ATOM 521 C C . CYS A 1 66 ? -4.527 -2.359 10.110 1.00 94.25 66 CYS A C 1
ATOM 523 O O . CYS A 1 66 ? -4.458 -1.164 9.828 1.00 94.25 66 CYS A O 1
ATOM 525 N N . ASP A 1 67 ? -4.114 -2.865 11.266 1.00 93.38 67 ASP A N 1
ATOM 526 C CA . ASP A 1 67 ? -3.509 -2.057 12.321 1.00 93.38 67 ASP A CA 1
ATOM 527 C C . ASP A 1 67 ? -2.032 -2.408 12.454 1.00 93.38 67 ASP A C 1
ATOM 529 O O . ASP A 1 67 ? -1.646 -3.580 12.395 1.00 93.38 67 ASP A O 1
ATOM 533 N N . SER A 1 68 ? -1.205 -1.387 12.651 1.00 91.44 68 SER A N 1
ATOM 534 C CA . SER A 1 68 ? 0.207 -1.558 12.985 1.00 91.44 68 SER A CA 1
ATOM 535 C C . SER A 1 68 ? 0.369 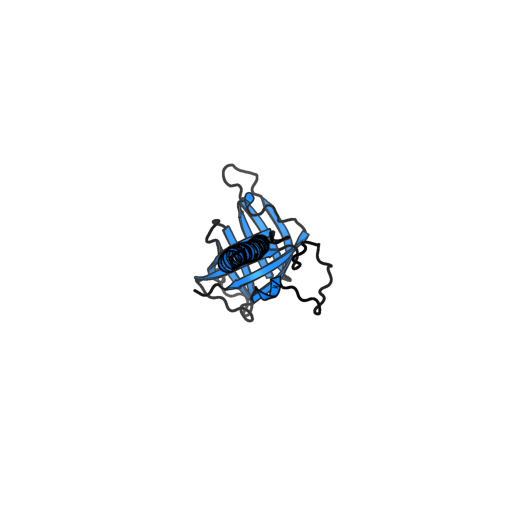-2.177 14.374 1.00 91.44 68 SER A C 1
ATOM 537 O O . SER A 1 68 ? -0.347 -1.829 15.318 1.00 91.44 68 SER A O 1
ATOM 539 N N . GLU A 1 69 ? 1.349 -3.069 14.515 1.00 87.25 69 GLU A N 1
ATOM 540 C CA . GLU A 1 69 ? 1.722 -3.644 15.812 1.00 87.25 69 GLU A CA 1
ATOM 541 C C . GLU A 1 69 ? 2.563 -2.668 16.656 1.00 87.25 69 GLU A C 1
ATOM 543 O O . GLU A 1 69 ? 2.466 -2.670 17.885 1.00 87.25 69 GLU A O 1
ATOM 548 N N . SER A 1 70 ? 3.350 -1.805 16.006 1.00 78.69 70 SER A N 1
ATOM 549 C CA . SER A 1 70 ? 4.406 -1.019 16.659 1.00 78.69 70 SER A CA 1
ATOM 550 C C . SER A 1 70 ? 4.037 0.451 16.869 1.00 78.69 70 SER A C 1
ATOM 552 O O . SER A 1 70 ? 4.361 1.027 17.908 1.00 78.69 70 SER A O 1
ATOM 554 N N . PHE A 1 71 ? 3.353 1.070 15.903 1.00 74.88 71 PHE A N 1
ATOM 555 C CA . PHE A 1 71 ? 3.245 2.533 15.806 1.00 74.88 71 PHE A CA 1
ATOM 556 C C . PHE A 1 71 ? 1.811 3.079 15.872 1.00 74.88 71 PHE A C 1
ATOM 558 O O . PHE A 1 71 ? 1.603 4.252 15.577 1.00 74.88 71 PHE A O 1
ATOM 565 N N . LYS A 1 72 ? 0.816 2.260 16.259 1.00 84.06 72 LYS A N 1
ATOM 566 C CA . LYS A 1 72 ? -0.616 2.648 16.302 1.00 84.06 72 LYS A CA 1
ATOM 567 C C . LYS A 1 72 ? -1.105 3.321 15.006 1.00 84.06 72 LYS A C 1
ATOM 569 O O . LYS A 1 72 ? -1.875 4.276 15.036 1.00 84.06 72 LYS A O 1
ATOM 574 N N . MET A 1 73 ? -0.627 2.833 13.870 1.00 89.69 73 MET A N 1
ATOM 575 C CA . MET A 1 73 ? -1.057 3.287 12.553 1.00 89.69 73 MET A CA 1
ATOM 576 C C . MET A 1 73 ? -2.223 2.470 12.038 1.00 89.69 73 MET A C 1
ATOM 578 O O . MET A 1 73 ? -2.302 1.266 12.282 1.00 89.69 73 MET A O 1
ATOM 582 N N . GLU A 1 74 ? -3.056 3.131 11.249 1.00 92.75 74 GLU A N 1
ATOM 583 C CA . GLU A 1 74 ? -4.160 2.517 10.530 1.00 92.75 74 GLU A CA 1
ATOM 584 C C . GLU A 1 74 ? -3.807 2.445 9.045 1.00 92.75 74 GLU A C 1
ATOM 586 O O . GLU A 1 74 ? -3.460 3.450 8.412 1.00 92.75 74 GLU A O 1
ATOM 591 N N . LEU A 1 75 ? -3.937 1.256 8.471 1.00 94.25 75 LEU A N 1
ATOM 592 C CA . LEU A 1 75 ? -3.728 0.995 7.058 1.00 94.25 75 LEU A CA 1
ATOM 593 C C . LEU A 1 75 ? -5.020 0.454 6.448 1.00 94.25 75 LEU A C 1
ATOM 595 O O . LEU A 1 75 ? -5.549 -0.571 6.871 1.00 94.25 75 LEU A O 1
ATOM 599 N N . ILE A 1 76 ? -5.492 1.122 5.401 1.00 94.94 76 ILE A N 1
ATOM 600 C CA . ILE A 1 76 ? -6.501 0.584 4.492 1.00 94.94 76 ILE A CA 1
ATOM 601 C C . ILE A 1 76 ? -5.817 0.297 3.168 1.00 94.94 76 ILE A C 1
ATOM 603 O O . ILE A 1 76 ? -5.209 1.200 2.591 1.00 94.94 76 ILE A O 1
ATOM 607 N N . LEU A 1 77 ? -5.928 -0.935 2.683 1.00 94.69 77 LEU A N 1
ATOM 608 C CA . LEU A 1 77 ? -5.281 -1.356 1.446 1.00 94.69 77 LEU A CA 1
ATOM 609 C C . LEU A 1 77 ? -6.198 -2.254 0.623 1.00 94.69 77 LEU A C 1
ATOM 611 O O . LEU A 1 77 ? -6.677 -3.274 1.112 1.00 94.69 77 LEU A O 1
ATOM 615 N N . ASP A 1 78 ? -6.387 -1.907 -0.645 1.00 93.81 78 ASP A N 1
ATOM 616 C CA . ASP A 1 78 ? -7.033 -2.788 -1.612 1.00 93.81 78 ASP A CA 1
ATOM 617 C C . ASP A 1 78 ? -6.004 -3.800 -2.148 1.00 93.81 78 ASP A C 1
ATOM 619 O O . ASP A 1 78 ? -4.990 -3.422 -2.739 1.00 93.81 78 ASP A O 1
ATOM 623 N N . VAL A 1 79 ? -6.262 -5.095 -1.948 1.00 92.25 79 VAL A N 1
ATOM 624 C CA . VAL A 1 79 ? -5.374 -6.190 -2.380 1.00 92.25 79 VAL A CA 1
ATOM 625 C C . VAL A 1 79 ? -6.132 -7.159 -3.275 1.00 92.25 79 VAL A C 1
ATOM 627 O O . VAL A 1 79 ? -7.306 -7.461 -3.049 1.00 92.25 79 VAL A O 1
ATOM 630 N N . ASN A 1 80 ? -5.446 -7.679 -4.294 1.00 91.94 80 ASN A N 1
ATOM 631 C CA . ASN A 1 80 ? -5.977 -8.750 -5.124 1.00 91.94 80 ASN A CA 1
ATOM 632 C C . ASN A 1 80 ? -5.868 -10.100 -4.391 1.00 91.94 80 ASN A C 1
ATOM 634 O O . ASN A 1 80 ? -4.829 -10.765 -4.409 1.00 91.94 80 ASN A O 1
ATOM 638 N N . THR A 1 81 ? -6.971 -10.515 -3.772 1.00 87.88 81 THR A N 1
ATOM 639 C CA . THR A 1 81 ? -7.068 -11.746 -2.976 1.00 87.88 81 THR A CA 1
ATOM 640 C C . THR A 1 81 ? -7.020 -13.023 -3.814 1.00 87.88 81 THR A C 1
ATOM 642 O O . THR A 1 81 ? -6.796 -14.098 -3.263 1.00 87.88 81 THR A O 1
ATOM 645 N N . GLN A 1 82 ? -7.177 -12.933 -5.143 1.00 88.44 82 GLN A N 1
ATOM 646 C CA . GLN A 1 82 ? -7.043 -14.087 -6.038 1.00 88.44 82 GLN A CA 1
ATOM 647 C C . GLN A 1 82 ? -5.585 -14.543 -6.173 1.00 88.44 82 GLN A C 1
ATOM 649 O O . GLN A 1 82 ? -5.325 -15.742 -6.244 1.00 88.44 82 GLN A O 1
ATOM 654 N N . ILE A 1 83 ? -4.647 -13.593 -6.249 1.00 90.19 83 ILE A N 1
ATOM 655 C CA . ILE A 1 83 ? -3.212 -13.889 -6.394 1.00 90.19 83 ILE A CA 1
ATOM 656 C C . ILE A 1 83 ? -2.510 -13.984 -5.043 1.00 90.19 83 ILE A C 1
ATOM 658 O O . ILE A 1 83 ? -1.578 -14.770 -4.898 1.00 90.19 83 ILE A O 1
ATOM 662 N N . TYR A 1 84 ? -2.977 -13.219 -4.057 1.00 90.44 84 TYR A N 1
ATOM 663 C CA . TYR A 1 84 ? -2.382 -13.171 -2.732 1.00 90.44 84 TYR A CA 1
ATOM 664 C C . TYR A 1 84 ? -3.465 -13.344 -1.656 1.00 90.44 84 TYR A C 1
ATOM 666 O O . TYR A 1 84 ? -4.055 -12.360 -1.200 1.00 90.44 84 TYR A O 1
ATOM 674 N N . PRO A 1 85 ? -3.792 -14.599 -1.286 1.00 89.75 85 PRO A N 1
ATOM 675 C CA . PRO A 1 85 ? -4.862 -14.881 -0.339 1.00 89.75 85 PRO A CA 1
ATOM 676 C C . PRO A 1 85 ? -4.451 -14.467 1.080 1.00 89.75 85 PRO A C 1
ATOM 678 O O . PRO A 1 85 ? -3.497 -15.005 1.646 1.00 89.75 85 PRO A O 1
ATOM 681 N N . MET A 1 86 ? -5.211 -13.532 1.648 1.00 89.06 86 MET A N 1
ATOM 682 C CA . MET A 1 86 ? -5.063 -13.017 3.011 1.00 89.06 86 MET A CA 1
ATOM 683 C C . MET A 1 86 ? -6.288 -13.394 3.845 1.00 89.06 86 MET A C 1
ATOM 685 O O . MET A 1 86 ? -7.409 -13.374 3.333 1.00 89.06 86 MET A O 1
ATOM 689 N N . HIS A 1 87 ? -6.081 -13.691 5.127 1.00 89.75 87 HIS A N 1
ATOM 690 C CA . HIS A 1 87 ? -7.135 -14.035 6.082 1.00 89.75 87 HIS A CA 1
ATOM 691 C C . HIS A 1 87 ? -7.169 -13.070 7.272 1.00 89.75 87 HIS A C 1
ATOM 693 O O . HIS A 1 87 ? -6.245 -12.293 7.517 1.00 89.75 87 HIS A O 1
ATOM 699 N N . LEU A 1 88 ? -8.267 -13.120 8.027 1.00 90.94 88 LEU A N 1
ATOM 700 C CA . LEU A 1 88 ? -8.410 -12.394 9.289 1.00 90.94 88 LEU A CA 1
ATOM 701 C C . LEU A 1 88 ? -7.320 -12.822 10.271 1.00 90.94 88 LEU A C 1
ATOM 703 O O . LEU A 1 88 ? -7.067 -14.014 10.433 1.00 90.94 88 LEU A O 1
ATOM 707 N N . ASN A 1 89 ? -6.737 -11.843 10.963 1.00 91.19 89 ASN A N 1
ATOM 708 C CA . ASN A 1 89 ? -5.611 -12.005 11.883 1.00 91.19 89 ASN A CA 1
ATOM 709 C C . ASN A 1 89 ? -4.280 -12.430 11.241 1.00 91.19 89 ASN A C 1
ATOM 711 O O . ASN A 1 89 ? -3.331 -12.712 11.977 1.00 91.19 89 ASN A O 1
ATOM 715 N N . ASP A 1 90 ? -4.165 -12.437 9.910 1.00 92.31 90 ASP A N 1
ATOM 716 C CA . ASP A 1 90 ? -2.862 -12.615 9.274 1.00 92.31 90 ASP A CA 1
ATOM 717 C C . ASP A 1 90 ? -1.957 -11.418 9.592 1.00 92.31 90 ASP A C 1
ATOM 719 O O . ASP A 1 90 ? -2.384 -10.257 9.575 1.00 92.31 90 ASP A O 1
ATOM 723 N N . LYS A 1 91 ? -0.681 -11.708 9.862 1.00 93.12 91 LYS A N 1
ATOM 724 C CA . LYS A 1 91 ? 0.366 -10.697 10.001 1.00 93.12 91 LYS A CA 1
ATOM 725 C C . LYS A 1 91 ? 1.206 -10.631 8.738 1.00 93.12 91 LYS A C 1
ATOM 727 O O . LYS A 1 91 ? 1.598 -11.653 8.169 1.00 93.12 91 LYS A O 1
ATOM 732 N N . PHE A 1 92 ? 1.534 -9.420 8.322 1.00 93.44 92 PHE A N 1
ATOM 733 C CA . PHE A 1 92 ? 2.409 -9.189 7.184 1.00 93.44 92 PHE A CA 1
ATOM 734 C C . PHE A 1 92 ? 3.310 -7.990 7.444 1.00 93.44 92 PHE A C 1
ATOM 736 O O . PHE A 1 92 ? 2.952 -7.056 8.158 1.00 93.44 92 PHE A O 1
ATOM 743 N N . ARG A 1 93 ? 4.496 -8.026 6.846 1.00 93.12 93 ARG A N 1
ATOM 744 C CA . ARG A 1 93 ? 5.394 -6.880 6.776 1.00 93.12 93 ARG A CA 1
ATOM 745 C C . ARG A 1 93 ? 5.086 -6.108 5.505 1.00 93.12 93 ARG A C 1
ATOM 747 O O . ARG A 1 93 ? 5.005 -6.712 4.431 1.00 93.12 93 ARG A O 1
ATOM 754 N N . LEU A 1 94 ? 4.924 -4.800 5.638 1.00 92.56 94 LEU A N 1
ATOM 755 C CA . LEU A 1 94 ? 4.730 -3.876 4.534 1.00 92.56 94 LEU A CA 1
ATOM 756 C C . LEU A 1 94 ? 5.888 -2.890 4.496 1.00 92.56 94 LEU A C 1
ATOM 758 O O . LEU A 1 94 ? 6.233 -2.276 5.501 1.00 92.56 94 LEU A O 1
ATOM 762 N N . VAL A 1 95 ? 6.453 -2.734 3.306 1.00 91.81 95 VAL A N 1
ATOM 763 C CA . VAL A 1 95 ? 7.538 -1.807 3.020 1.00 91.81 95 VAL A CA 1
ATOM 764 C C . VAL A 1 95 ? 7.115 -0.905 1.871 1.00 91.81 95 VAL A C 1
ATOM 766 O O . VAL A 1 95 ? 6.653 -1.387 0.837 1.00 91.81 95 VAL A O 1
ATOM 769 N N . LEU A 1 96 ? 7.277 0.404 2.045 1.00 91.44 96 LEU A N 1
ATOM 770 C CA . LEU A 1 96 ? 7.093 1.399 0.993 1.00 91.44 96 LEU A CA 1
ATOM 771 C C . LEU A 1 96 ? 8.454 1.972 0.622 1.00 91.44 96 LEU A C 1
ATOM 773 O O . LEU A 1 96 ? 9.212 2.401 1.494 1.00 91.44 96 LEU A O 1
ATOM 777 N N . ALA A 1 97 ? 8.758 1.990 -0.669 1.00 89.69 97 ALA A N 1
ATOM 778 C CA . ALA A 1 97 ? 10.029 2.471 -1.189 1.00 89.69 97 ALA A CA 1
ATOM 779 C C . ALA A 1 97 ? 9.832 3.364 -2.418 1.00 89.69 97 ALA A C 1
ATOM 781 O O . ALA A 1 97 ? 8.901 3.164 -3.190 1.00 89.69 97 ALA A O 1
ATOM 782 N N . THR A 1 98 ? 10.721 4.330 -2.632 1.00 87.19 98 THR A N 1
ATOM 783 C CA . THR A 1 98 ? 10.756 5.146 -3.862 1.00 87.19 98 THR A CA 1
ATOM 784 C C . THR A 1 98 ? 11.483 4.449 -5.006 1.00 87.19 98 THR A C 1
ATOM 786 O O . THR A 1 98 ? 11.246 4.756 -6.171 1.00 87.19 98 THR A O 1
ATOM 789 N N . THR A 1 99 ? 12.369 3.504 -4.685 1.00 84.31 99 THR A N 1
ATOM 790 C CA . THR A 1 99 ? 13.184 2.768 -5.653 1.00 84.31 99 THR A CA 1
ATOM 791 C C . THR A 1 99 ? 13.340 1.307 -5.242 1.00 84.31 99 THR A C 1
ATOM 793 O O . THR A 1 99 ? 13.436 0.973 -4.055 1.00 84.31 99 THR A O 1
ATOM 796 N N . LEU A 1 100 ? 13.355 0.424 -6.241 1.00 80.56 100 LEU A N 1
ATOM 797 C CA . LEU A 1 100 ? 13.643 -1.001 -6.071 1.00 80.56 100 LEU A CA 1
ATOM 798 C C . LEU A 1 100 ? 15.150 -1.291 -6.061 1.00 80.56 100 LEU A C 1
ATOM 800 O O . LEU A 1 100 ? 15.561 -2.388 -5.682 1.00 80.56 100 LEU A O 1
ATOM 804 N N . ARG A 1 101 ? 15.973 -0.319 -6.477 1.00 76.50 101 ARG A N 1
ATOM 805 C CA . ARG A 1 101 ? 17.433 -0.435 -6.515 1.00 76.50 101 ARG A CA 1
ATOM 806 C C . ARG A 1 101 ? 18.016 -0.235 -5.120 1.00 76.50 101 ARG A C 1
ATOM 808 O O . ARG A 1 101 ? 17.595 0.653 -4.384 1.00 76.50 101 ARG A O 1
ATOM 815 N N . ASP A 1 102 ? 19.054 -0.995 -4.792 1.00 71.25 102 ASP A N 1
ATOM 816 C CA . ASP A 1 102 ? 19.787 -0.817 -3.531 1.00 71.25 102 ASP A CA 1
ATOM 817 C C . ASP A 1 102 ? 20.725 0.400 -3.540 1.00 71.25 102 ASP A C 1
ATOM 819 O O . ASP A 1 102 ? 21.159 0.860 -2.486 1.00 71.25 102 ASP A O 1
ATOM 823 N N . ASP A 1 103 ? 20.986 0.971 -4.717 1.00 66.56 103 ASP A N 1
ATOM 824 C CA . ASP A 1 103 ? 21.826 2.161 -4.875 1.00 66.56 103 ASP A CA 1
ATOM 825 C C . ASP A 1 103 ? 21.086 3.468 -4.532 1.00 66.56 103 ASP A C 1
ATOM 827 O O . ASP A 1 103 ? 21.699 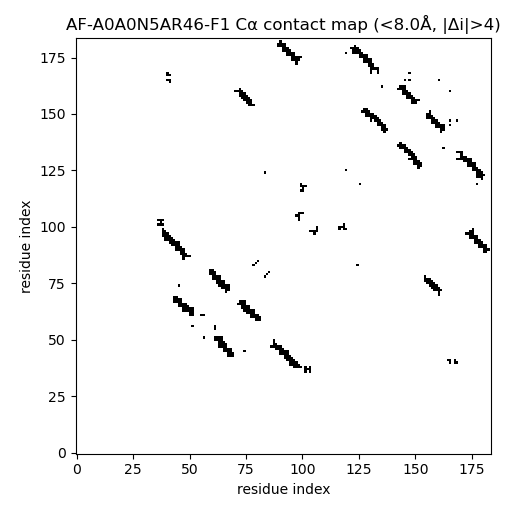4.533 -4.489 1.00 66.56 103 ASP A O 1
ATOM 831 N N . GLY A 1 104 ? 19.764 3.422 -4.320 1.00 65.62 104 GLY A N 1
ATOM 832 C CA . GLY A 1 104 ? 18.956 4.603 -3.987 1.00 65.62 104 GLY A CA 1
ATOM 833 C C . GLY A 1 104 ? 18.768 5.597 -5.136 1.00 65.62 104 GLY A C 1
ATOM 834 O O . GLY A 1 104 ? 18.171 6.655 -4.940 1.00 65.62 104 GLY A O 1
ATOM 835 N N . LEU A 1 105 ? 19.272 5.277 -6.330 1.00 68.62 105 LEU A N 1
ATOM 836 C CA . LEU A 1 105 ? 19.071 6.089 -7.522 1.00 68.62 105 LEU A CA 1
ATOM 837 C C . LEU A 1 105 ? 17.589 6.075 -7.934 1.00 68.62 105 LEU A C 1
ATOM 839 O O . LEU A 1 105 ? 16.926 5.037 -7.784 1.00 68.62 105 LEU A O 1
ATOM 843 N N . PRO A 1 106 ? 17.069 7.208 -8.449 1.00 66.56 106 PRO A N 1
ATOM 844 C CA . PRO A 1 106 ? 15.720 7.257 -8.987 1.00 66.56 106 PRO A CA 1
ATOM 845 C C . PRO A 1 106 ? 15.609 6.242 -10.124 1.00 66.56 106 PRO A C 1
ATOM 847 O O . PRO A 1 106 ? 16.497 6.155 -10.972 1.00 66.56 106 PRO A O 1
ATOM 850 N N . ASP A 1 107 ? 14.546 5.446 -10.096 1.00 65.69 107 ASP A N 1
ATOM 851 C CA . ASP A 1 107 ? 14.294 4.452 -11.132 1.00 65.69 107 ASP A CA 1
ATOM 852 C C . ASP A 1 107 ? 13.914 5.167 -12.433 1.00 65.69 107 ASP A C 1
ATOM 854 O O . ASP A 1 107 ? 13.145 6.142 -12.420 1.00 65.69 107 ASP A O 1
ATOM 858 N N . ASP A 1 108 ? 14.447 4.688 -13.554 1.00 64.19 108 ASP A N 1
ATOM 859 C CA . ASP A 1 108 ? 13.960 5.124 -14.855 1.00 64.19 108 ASP A CA 1
ATOM 860 C C . ASP A 1 108 ? 12.503 4.663 -14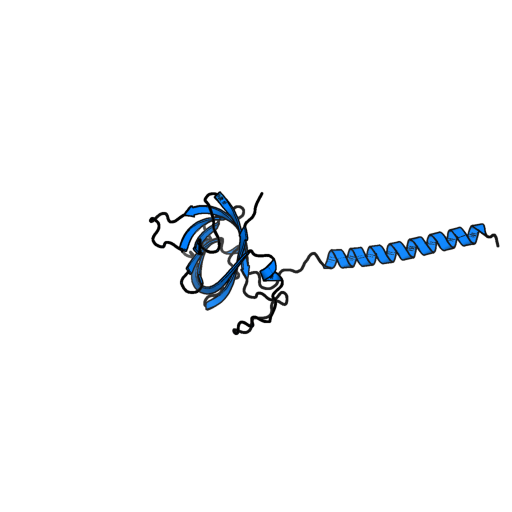.977 1.00 64.19 108 ASP A C 1
ATOM 862 O O . ASP A 1 108 ? 12.136 3.568 -14.559 1.00 64.19 108 ASP A O 1
ATOM 866 N N . LYS A 1 109 ? 11.624 5.513 -15.519 1.00 65.81 109 LYS A N 1
ATOM 867 C CA . LYS A 1 109 ? 10.166 5.265 -15.587 1.00 65.81 109 LYS A CA 1
ATOM 868 C C . LYS A 1 109 ? 9.775 4.091 -16.503 1.00 65.81 109 LYS A C 1
ATOM 870 O O . LYS A 1 109 ? 8.598 3.933 -16.824 1.00 65.81 109 LYS A O 1
ATOM 875 N N . GLU A 1 110 ? 10.749 3.321 -16.963 1.00 71.50 110 GLU A N 1
ATOM 876 C CA . GLU A 1 110 ? 10.605 2.222 -17.897 1.00 71.50 110 GLU A CA 1
ATOM 877 C C . GLU A 1 110 ? 10.945 0.919 -17.177 1.00 71.50 110 GLU A C 1
ATOM 879 O O . GLU A 1 110 ? 12.062 0.707 -16.715 1.00 71.50 110 GLU A O 1
ATOM 884 N N . TYR A 1 111 ? 9.942 0.053 -17.051 1.00 70.44 111 TYR A N 1
ATOM 885 C CA . TYR A 1 111 ? 10.118 -1.257 -16.447 1.00 70.44 111 TYR A CA 1
ATOM 886 C C . TYR A 1 111 ? 10.848 -2.177 -17.429 1.00 70.44 111 TYR A C 1
ATOM 888 O O . TYR A 1 111 ? 10.278 -2.561 -18.453 1.00 70.44 111 TYR A O 1
ATOM 896 N N . ASP A 1 112 ? 12.087 -2.547 -17.104 1.00 73.00 112 ASP A N 1
ATOM 897 C CA . ASP A 1 112 ? 12.836 -3.557 -17.849 1.00 73.00 112 ASP A CA 1
ATOM 898 C C . ASP A 1 112 ? 12.673 -4.937 -17.179 1.00 73.00 112 ASP A C 1
ATOM 900 O O . ASP A 1 112 ? 13.204 -5.158 -16.087 1.00 73.00 112 ASP A O 1
ATOM 904 N N . PRO A 1 113 ? 11.970 -5.898 -17.811 1.00 73.69 113 PRO A N 1
ATOM 905 C CA . PRO A 1 113 ? 11.779 -7.238 -17.257 1.00 73.69 113 PRO A CA 1
ATOM 906 C C . PRO A 1 113 ? 13.075 -8.061 -17.178 1.00 73.69 113 PRO A C 1
ATOM 908 O O . PRO A 1 113 ? 13.085 -9.115 -16.541 1.00 73.69 113 PRO A O 1
ATOM 911 N N . LEU A 1 114 ? 14.153 -7.629 -17.842 1.00 74.00 114 LEU A N 1
ATOM 912 C CA . LEU A 1 114 ? 15.466 -8.274 -17.773 1.00 74.00 114 LEU A CA 1
ATOM 913 C C . LEU A 1 114 ? 16.272 -7.809 -16.556 1.00 74.00 114 LEU A C 1
ATOM 915 O O . LEU A 1 114 ? 17.228 -8.484 -16.163 1.00 74.00 114 LEU A O 1
ATOM 919 N N . VAL A 1 115 ? 15.900 -6.673 -15.956 1.00 74.19 115 VAL A N 1
ATOM 920 C CA . VAL A 1 115 ? 16.556 -6.151 -14.761 1.00 74.19 115 VAL A CA 1
ATOM 921 C C . VAL A 1 115 ? 16.010 -6.876 -13.542 1.00 74.19 115 VAL A C 1
ATOM 923 O O . VAL A 1 115 ? 14.830 -6.821 -13.201 1.00 74.19 115 VAL A O 1
ATOM 926 N N . HIS A 1 116 ? 16.911 -7.576 -12.868 1.00 72.75 116 HIS A N 1
ATOM 927 C CA . HIS A 1 116 ? 16.609 -8.273 -11.637 1.00 72.75 116 HIS A CA 1
ATOM 928 C C . HIS A 1 116 ? 16.875 -7.358 -10.441 1.00 72.75 116 HIS A C 1
ATOM 930 O O . HIS A 1 116 ? 17.988 -6.857 -10.276 1.00 72.75 116 HIS A O 1
ATOM 936 N N . TYR A 1 117 ? 15.859 -7.157 -9.603 1.00 78.00 117 TYR A N 1
ATOM 937 C CA . TYR A 1 117 ? 15.956 -6.332 -8.403 1.00 78.00 117 TYR A CA 1
ATOM 938 C C . TYR A 1 117 ? 15.974 -7.240 -7.165 1.00 78.00 117 TYR A C 1
ATOM 940 O O . TYR A 1 117 ? 14.917 -7.750 -6.787 1.00 78.00 117 TYR A O 1
ATOM 948 N N . PRO A 1 118 ? 17.127 -7.405 -6.488 1.00 76.12 118 PRO A N 1
ATOM 949 C CA . PRO A 1 118 ? 17.268 -8.321 -5.350 1.00 76.12 118 PRO A CA 1
ATOM 950 C C . PRO A 1 118 ? 16.289 -8.032 -4.206 1.00 76.12 118 PRO A C 1
ATOM 952 O O . PRO A 1 118 ? 15.876 -8.933 -3.478 1.00 76.12 118 PRO A O 1
ATOM 955 N N . ARG A 1 119 ? 15.883 -6.764 -4.052 1.00 77.69 119 ARG A N 1
ATOM 956 C CA . ARG A 1 119 ? 14.894 -6.347 -3.056 1.00 77.69 119 ARG A CA 1
ATOM 957 C C . ARG A 1 119 ? 13.544 -7.026 -3.280 1.00 77.69 119 ARG A C 1
ATOM 959 O O . ARG A 1 119 ? 12.941 -7.453 -2.300 1.00 77.69 119 ARG A O 1
ATOM 966 N N . MET A 1 120 ? 13.096 -7.169 -4.531 1.00 81.44 120 MET A N 1
ATOM 967 C CA . MET A 1 120 ? 11.800 -7.780 -4.851 1.00 81.44 120 MET A CA 1
ATOM 968 C C . MET A 1 120 ? 11.734 -9.255 -4.460 1.00 81.44 120 MET A C 1
ATOM 970 O O . MET A 1 120 ? 10.708 -9.676 -3.942 1.00 81.44 120 MET A O 1
ATOM 974 N N . ASP A 1 121 ? 12.824 -10.007 -4.614 1.00 82.25 121 ASP A N 1
ATOM 975 C CA . ASP A 1 121 ? 12.865 -11.449 -4.320 1.00 82.25 121 ASP A CA 1
ATOM 976 C C . ASP A 1 121 ? 12.508 -11.797 -2.875 1.00 82.25 121 ASP A C 1
ATOM 978 O O . ASP A 1 121 ? 12.089 -12.912 -2.562 1.00 82.25 121 ASP A O 1
ATOM 982 N N . THR A 1 122 ? 12.708 -10.849 -1.963 1.00 85.19 122 THR A N 1
ATOM 983 C CA . THR A 1 122 ? 12.425 -11.063 -0.545 1.00 85.19 122 THR A CA 1
ATOM 984 C C . THR A 1 122 ? 10.942 -10.927 -0.200 1.00 85.19 122 THR A C 1
ATOM 986 O O . THR A 1 122 ? 10.541 -11.405 0.872 1.00 85.19 122 THR A O 1
ATOM 989 N N . PHE A 1 123 ? 10.149 -10.318 -1.088 1.00 90.06 123 PHE A N 1
ATOM 990 C CA . PHE A 1 123 ? 8.728 -10.029 -0.919 1.00 90.06 123 PHE A CA 1
ATOM 991 C C . PHE A 1 123 ? 7.876 -10.873 -1.869 1.00 90.06 123 PHE A C 1
ATOM 993 O O . PHE A 1 123 ? 8.282 -11.227 -2.968 1.00 90.06 123 PHE A O 1
ATOM 1000 N N . GLU A 1 124 ? 6.669 -11.203 -1.425 1.00 91.12 124 GLU A N 1
ATOM 1001 C CA . GLU A 1 124 ? 5.763 -12.092 -2.164 1.00 91.12 124 GLU A CA 1
ATOM 1002 C C . GLU A 1 124 ? 4.795 -11.305 -3.049 1.00 91.12 124 GLU A C 1
ATOM 1004 O O . GLU A 1 124 ? 4.281 -11.819 -4.042 1.00 91.12 124 GLU A O 1
ATOM 1009 N N . TYR A 1 125 ? 4.539 -10.051 -2.683 1.00 91.75 125 TYR A N 1
ATOM 1010 C CA . TYR A 1 125 ? 3.568 -9.204 -3.346 1.00 91.75 125 TYR A CA 1
ATOM 1011 C C . TYR A 1 125 ? 4.138 -7.801 -3.522 1.00 91.75 125 TYR A C 1
ATOM 1013 O O . TYR A 1 125 ? 4.571 -7.175 -2.553 1.00 91.75 125 TYR A O 1
ATOM 1021 N N . VAL A 1 126 ? 4.153 -7.314 -4.763 1.00 91.38 126 VAL A N 1
ATOM 1022 C CA . VAL A 1 126 ? 4.712 -6.008 -5.125 1.00 91.38 126 VAL A CA 1
ATOM 1023 C C . VAL A 1 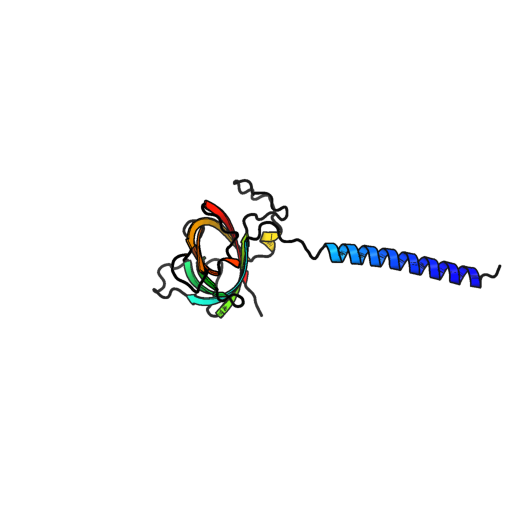126 ? 3.702 -5.235 -5.963 1.00 91.38 126 VAL A C 1
ATOM 1025 O O . VAL A 1 126 ? 3.103 -5.780 -6.889 1.00 91.38 126 VAL A O 1
ATOM 1028 N N . MET A 1 127 ? 3.524 -3.956 -5.648 1.00 92.75 127 MET A N 1
ATOM 1029 C CA . MET A 1 127 ? 2.701 -3.025 -6.414 1.00 92.75 127 MET A CA 1
ATOM 1030 C C . MET A 1 127 ? 3.481 -1.749 -6.713 1.00 92.75 127 MET A C 1
ATOM 1032 O O . MET A 1 127 ? 4.259 -1.277 -5.888 1.00 92.75 127 MET A O 1
ATOM 1036 N N . PHE A 1 128 ? 3.231 -1.166 -7.882 1.00 91.69 128 PHE A N 1
ATOM 1037 C CA . PHE A 1 128 ? 3.758 0.137 -8.271 1.00 91.69 128 PHE A CA 1
ATOM 1038 C C . PHE A 1 128 ? 2.618 1.136 -8.413 1.00 91.69 128 PHE A C 1
ATOM 1040 O O . PHE A 1 128 ? 1.565 0.828 -8.980 1.00 91.69 128 PHE A O 1
ATOM 1047 N N . GLY A 1 129 ? 2.806 2.320 -7.847 1.00 92.69 129 GLY A N 1
ATOM 1048 C CA . GLY A 1 129 ? 1.761 3.319 -7.761 1.00 92.69 129 GLY A CA 1
ATOM 1049 C C . GLY A 1 129 ? 2.306 4.706 -7.502 1.00 92.69 129 GLY A C 1
ATOM 1050 O O . GLY A 1 129 ? 3.505 4.966 -7.586 1.00 92.69 129 GLY A O 1
ATOM 1051 N N . LYS A 1 130 ? 1.387 5.615 -7.202 1.00 92.50 130 LYS A N 1
ATOM 1052 C CA . LYS A 1 130 ? 1.690 7.029 -7.015 1.00 92.50 130 LYS A CA 1
ATOM 1053 C C . LYS A 1 130 ? 0.903 7.600 -5.844 1.00 92.50 130 LYS A C 1
ATOM 1055 O O . LYS A 1 130 ? -0.285 7.302 -5.681 1.00 92.50 130 LYS A O 1
ATOM 1060 N N . VAL A 1 131 ? 1.559 8.440 -5.050 1.00 93.56 131 VAL A N 1
ATOM 1061 C CA . VAL A 1 131 ? 0.912 9.230 -3.997 1.00 93.56 131 VAL A CA 1
ATOM 1062 C C . VAL A 1 131 ? 0.167 10.384 -4.655 1.00 93.56 131 VAL A C 1
ATOM 1064 O O . VAL A 1 131 ? 0.766 11.191 -5.362 1.00 93.56 131 VAL A O 1
ATOM 1067 N N . TYR A 1 132 ? -1.144 10.467 -4.442 1.00 94.25 132 TYR A N 1
ATOM 1068 C CA . TYR A 1 132 ? -1.978 11.494 -5.082 1.00 94.25 132 TYR A CA 1
ATOM 1069 C C . TYR A 1 132 ? -2.523 12.523 -4.093 1.00 94.25 132 TYR A C 1
ATOM 1071 O O . TYR A 1 132 ? -2.932 13.610 -4.497 1.00 94.25 132 TYR A O 1
ATOM 1079 N N . ARG A 1 133 ? -2.573 12.185 -2.801 1.00 92.12 133 ARG A N 1
ATOM 1080 C CA . ARG A 1 133 ? -3.088 13.077 -1.765 1.00 92.12 133 ARG A CA 1
ATOM 1081 C C . ARG A 1 133 ? -2.380 12.812 -0.446 1.00 92.12 133 ARG A C 1
ATOM 1083 O O . ARG A 1 133 ? -2.180 11.665 -0.064 1.00 92.12 133 ARG A O 1
ATOM 1090 N N . ILE A 1 134 ? -2.045 13.886 0.253 1.00 90.81 134 ILE A N 1
ATOM 1091 C CA . ILE A 1 134 ? -1.522 13.866 1.614 1.00 90.81 134 ILE A CA 1
ATOM 1092 C C . ILE A 1 134 ? -2.381 14.847 2.409 1.00 90.81 134 ILE A C 1
ATOM 1094 O O . ILE A 1 134 ? -2.626 15.965 1.955 1.00 90.81 134 ILE A O 1
ATOM 1098 N N . GLU A 1 135 ? -2.890 14.408 3.551 1.00 88.50 135 GLU A N 1
ATOM 1099 C CA . GLU A 1 135 ? -3.647 15.227 4.494 1.00 88.50 135 GLU A CA 1
ATOM 1100 C C . GLU A 1 135 ? -2.844 15.343 5.793 1.00 88.50 135 GLU A C 1
ATOM 1102 O O . GLU A 1 135 ? -2.438 14.329 6.354 1.00 88.50 135 GLU A O 1
ATOM 1107 N N . GLY A 1 136 ? -2.620 16.568 6.268 1.00 79.19 136 GLY A N 1
ATOM 1108 C CA . GLY A 1 136 ? -2.053 16.846 7.588 1.00 79.19 136 GLY A CA 1
ATOM 1109 C C . GLY A 1 136 ? -3.069 17.602 8.432 1.00 79.19 136 GLY A C 1
ATOM 1110 O O . GLY A 1 136 ? -3.645 18.590 7.970 1.00 79.19 136 GLY A O 1
ATOM 1111 N N . GLU A 1 137 ? -3.327 17.137 9.651 1.00 64.00 137 GLU A N 1
ATOM 1112 C CA . GLU A 1 137 ? -4.242 17.815 10.568 1.00 64.00 137 GLU A CA 1
ATOM 1113 C C . GLU A 1 137 ? -3.472 18.874 11.376 1.00 64.00 137 GLU A C 1
ATOM 1115 O O . GLU A 1 137 ? -3.060 18.649 12.506 1.00 64.00 137 GLU A O 1
ATOM 1120 N N . GLU A 1 138 ? -3.233 20.050 10.783 1.00 55.34 138 GLU A N 1
ATOM 1121 C CA . GLU A 1 138 ? -2.480 21.139 11.442 1.00 55.34 138 GLU A CA 1
ATOM 1122 C C . GLU A 1 138 ? -3.339 22.001 12.398 1.00 55.34 138 GLU A C 1
ATOM 1124 O O . GLU A 1 138 ? -2.851 22.967 12.980 1.00 55.34 138 GLU A O 1
ATOM 1129 N N . SER A 1 139 ? -4.638 21.712 12.552 1.00 50.44 139 SER A N 1
ATOM 1130 C CA . SER A 1 139 ? -5.619 22.733 12.975 1.00 50.44 139 SER A CA 1
ATOM 1131 C C . SER A 1 139 ? -6.169 22.653 14.406 1.00 50.44 139 SER A C 1
ATOM 1133 O O . SER A 1 139 ? -6.961 23.518 14.777 1.00 50.44 139 SER A O 1
ATOM 1135 N N . SER A 1 140 ? -5.772 21.704 15.253 1.00 51.22 140 SER A N 1
ATOM 1136 C CA . SER A 1 140 ? -6.224 21.708 16.656 1.00 51.22 140 SER A CA 1
ATOM 1137 C C . SER A 1 140 ? -5.358 20.813 17.528 1.00 51.22 140 SER A C 1
ATOM 1139 O O . SER A 1 140 ? -5.140 19.655 17.199 1.00 51.22 140 SER A O 1
ATOM 1141 N N . GLY A 1 141 ? -4.840 21.386 18.616 1.00 51.84 141 GLY A N 1
ATOM 1142 C CA . GLY A 1 141 ? -3.786 20.816 19.447 1.00 51.84 141 GLY A CA 1
ATOM 1143 C C . GLY A 1 141 ? -3.985 19.358 19.870 1.00 51.84 141 GLY A C 1
ATOM 1144 O O . GLY A 1 141 ? -5.090 18.937 20.184 1.00 51.84 141 GLY A O 1
ATOM 1145 N N . GLU A 1 142 ? -2.845 18.665 19.936 1.00 53.38 142 GLU A N 1
ATOM 1146 C CA . GLU A 1 142 ? -2.548 17.376 20.590 1.00 53.38 142 GLU A CA 1
ATOM 1147 C C . GLU A 1 142 ? -2.274 16.154 19.700 1.00 53.38 142 GLU A C 1
ATOM 1149 O O . GLU A 1 142 ? -1.544 15.279 20.163 1.00 53.38 142 GLU A O 1
ATOM 1154 N N . SER A 1 143 ? -2.684 16.091 18.428 1.00 59.09 143 SER A N 1
ATOM 1155 C CA . SER A 1 143 ? -2.362 14.920 17.586 1.00 59.09 143 SER A CA 1
ATOM 1156 C C . SER A 1 143 ? -1.733 15.292 16.243 1.00 59.09 143 SER A C 1
ATOM 1158 O O . SER A 1 143 ? -2.422 15.686 15.308 1.00 59.09 143 SER A O 1
ATOM 1160 N N . ASN A 1 144 ? -0.410 15.129 16.136 1.00 74.69 144 ASN A N 1
ATOM 1161 C CA . ASN A 1 144 ? 0.373 15.322 14.910 1.00 74.69 144 ASN A CA 1
ATOM 1162 C C . ASN A 1 144 ? 0.164 14.151 13.928 1.00 74.69 144 ASN A C 1
ATOM 1164 O O . ASN A 1 144 ? 1.106 13.421 13.610 1.00 74.69 144 ASN A O 1
ATOM 1168 N N . THR A 1 145 ? -1.087 13.920 13.516 1.00 82.19 145 THR A N 1
ATOM 1169 C CA . THR A 1 145 ? -1.446 12.813 12.622 1.00 82.19 145 THR A CA 1
ATOM 1170 C C . THR A 1 145 ? -1.490 13.264 11.167 1.00 82.19 145 THR A C 1
ATOM 1172 O O . THR A 1 145 ? -1.995 14.336 10.831 1.00 82.19 145 THR A O 1
ATOM 1175 N N . LEU A 1 146 ? -0.941 12.422 10.299 1.00 88.94 146 LEU A N 1
ATOM 1176 C CA . LEU A 1 146 ? -0.881 12.592 8.857 1.00 88.94 146 LEU A CA 1
ATOM 1177 C C . LEU A 1 146 ? -1.539 11.376 8.194 1.00 88.94 146 LEU A C 1
ATOM 1179 O O . LEU A 1 146 ? -1.404 10.243 8.665 1.00 88.94 146 LEU A O 1
ATOM 1183 N N . ALA A 1 147 ? -2.247 11.603 7.092 1.00 90.81 147 ALA A N 1
ATOM 1184 C CA . ALA A 1 147 ? -2.810 10.554 6.256 1.00 90.81 147 ALA A CA 1
ATOM 1185 C C . ALA A 1 147 ? -2.278 10.670 4.824 1.00 90.81 147 ALA A C 1
ATOM 1187 O O . ALA A 1 147 ? -2.520 11.658 4.129 1.00 90.81 147 ALA A O 1
ATOM 1188 N N . ALA A 1 148 ? -1.568 9.642 4.369 1.00 92.69 148 ALA A N 1
ATOM 1189 C CA . ALA A 1 148 ? -1.077 9.525 3.004 1.00 92.69 148 ALA A CA 1
ATOM 1190 C C . ALA A 1 148 ? -1.997 8.612 2.185 1.00 92.69 148 ALA A C 1
ATOM 1192 O O . ALA A 1 148 ? -2.345 7.507 2.613 1.00 92.69 148 ALA A O 1
ATOM 1193 N N . TYR A 1 149 ? -2.364 9.065 0.988 1.00 94.56 149 TYR A N 1
ATOM 1194 C CA . TYR A 1 149 ? -3.180 8.315 0.043 1.00 94.56 149 TYR A CA 1
ATOM 1195 C C . TYR A 1 149 ? -2.393 8.015 -1.226 1.00 94.56 149 TYR A C 1
ATOM 1197 O O . TYR A 1 149 ? -1.850 8.915 -1.879 1.00 94.56 149 TYR A O 1
ATOM 1205 N N . ALA A 1 150 ? -2.399 6.745 -1.613 1.00 95.06 150 ALA A N 1
ATOM 1206 C CA . ALA A 1 150 ? -1.761 6.282 -2.832 1.00 95.06 150 ALA A CA 1
ATOM 1207 C C . ALA A 1 150 ? -2.705 5.440 -3.686 1.00 95.06 150 ALA A C 1
ATOM 1209 O O . ALA A 1 150 ? -3.676 4.860 -3.196 1.00 95.06 150 ALA A O 1
ATOM 1210 N N . SER A 1 151 ? -2.405 5.398 -4.982 1.00 94.88 151 SER A N 1
ATOM 1211 C CA . SER A 1 151 ? -3.134 4.607 -5.967 1.00 94.88 151 SER A CA 1
ATOM 1212 C C . SER A 1 151 ? -2.173 3.718 -6.748 1.00 94.88 151 SER A C 1
ATOM 1214 O O . SER A 1 151 ? -1.187 4.200 -7.309 1.00 94.88 151 SER A O 1
ATOM 1216 N N . PHE A 1 152 ? -2.494 2.428 -6.807 1.00 94.00 152 PHE A N 1
ATOM 1217 C CA . PHE A 1 152 ? -1.761 1.383 -7.518 1.00 94.00 152 PHE A CA 1
AT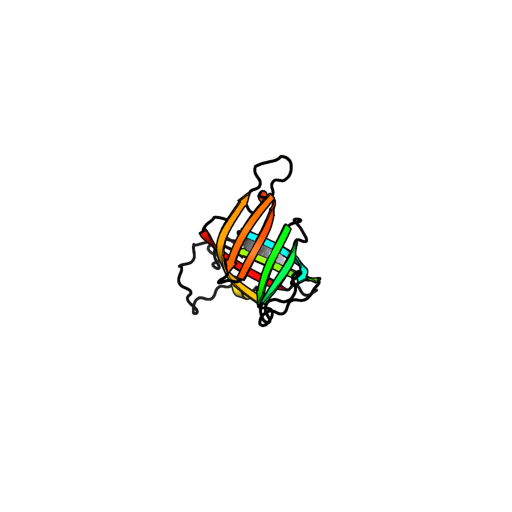OM 1218 C C . PHE A 1 152 ? -2.620 0.878 -8.683 1.00 94.00 152 PHE A C 1
ATOM 1220 O O . PHE A 1 152 ? -3.240 -0.182 -8.617 1.00 94.00 152 PHE A O 1
ATOM 1227 N N . GLY A 1 153 ? -2.759 1.699 -9.729 1.00 88.19 153 GLY A N 1
ATOM 1228 C CA . GLY A 1 153 ? -3.528 1.331 -10.927 1.00 88.19 153 GLY A CA 1
ATOM 1229 C C . GLY A 1 153 ? -5.029 1.106 -10.684 1.00 88.19 153 GLY A C 1
ATOM 1230 O O . GLY A 1 153 ? -5.652 0.332 -11.404 1.00 88.19 153 GLY A O 1
ATOM 1231 N N . GLY A 1 154 ? -5.608 1.760 -9.672 1.00 89.56 154 GLY A N 1
ATOM 1232 C CA . GLY A 1 154 ? -7.017 1.614 -9.281 1.00 89.56 154 GLY A CA 1
ATOM 1233 C C . GLY A 1 154 ? -7.227 0.930 -7.928 1.00 89.56 154 GLY A C 1
ATOM 1234 O O . GLY A 1 154 ? -8.309 1.058 -7.362 1.00 89.56 154 GLY A O 1
ATOM 1235 N N . LEU A 1 155 ? -6.199 0.274 -7.381 1.00 92.38 155 LEU A N 1
ATOM 1236 C CA . LEU A 1 155 ? -6.188 -0.194 -5.994 1.00 92.38 155 LEU A CA 1
ATOM 1237 C C . LEU A 1 155 ? -5.775 0.957 -5.078 1.00 92.38 155 LEU A C 1
ATOM 1239 O O . LEU A 1 155 ? -4.726 1.572 -5.288 1.00 92.38 155 LEU A O 1
ATOM 1243 N N . LEU A 1 156 ? -6.606 1.276 -4.089 1.00 93.75 156 LEU A N 1
ATOM 1244 C CA . LEU A 1 156 ? -6.368 2.409 -3.205 1.00 93.75 156 LEU A CA 1
ATOM 1245 C C . LEU A 1 156 ? -5.658 1.975 -1.925 1.00 93.75 156 LEU A C 1
ATOM 1247 O O . LEU A 1 156 ? -5.894 0.894 -1.385 1.00 93.75 156 LEU A O 1
ATOM 1251 N N . MET A 1 157 ? -4.821 2.873 -1.419 1.00 95.19 157 MET A N 1
ATOM 1252 C CA . MET A 1 157 ? -4.192 2.762 -0.112 1.00 95.19 157 MET A CA 1
ATOM 1253 C C . MET A 1 157 ? -4.400 4.050 0.671 1.00 95.19 157 MET A C 1
ATOM 1255 O O . MET A 1 157 ? -4.248 5.146 0.127 1.00 95.19 157 MET A O 1
ATOM 1259 N N . ARG A 1 158 ? -4.687 3.906 1.962 1.00 93.94 158 ARG A N 1
ATOM 1260 C CA . ARG A 1 158 ? -4.675 4.986 2.946 1.00 93.94 158 ARG A CA 1
ATOM 1261 C C . ARG A 1 158 ? -3.840 4.546 4.139 1.00 93.94 158 ARG A C 1
ATOM 1263 O O . ARG A 1 158 ? -4.218 3.597 4.818 1.00 93.94 158 ARG A O 1
ATOM 1270 N N . LEU A 1 159 ? -2.751 5.256 4.402 1.00 93.00 159 LEU A N 1
ATOM 1271 C CA . LEU A 1 159 ? -1.919 5.064 5.585 1.00 93.00 159 LEU A CA 1
ATOM 1272 C C . LEU A 1 159 ? -2.076 6.284 6.488 1.00 93.00 159 LEU A C 1
ATOM 1274 O O . LEU A 1 159 ? -1.738 7.394 6.080 1.00 93.00 159 LEU A O 1
ATOM 1278 N N . LYS A 1 160 ? -2.612 6.083 7.691 1.00 91.88 160 LYS A N 1
ATOM 1279 C CA . LYS A 1 160 ? -2.789 7.129 8.699 1.00 91.88 160 LYS A CA 1
ATOM 1280 C C . LYS A 1 160 ? -1.908 6.825 9.905 1.00 91.88 160 LYS A C 1
ATOM 1282 O O . LYS A 1 160 ? -1.948 5.719 10.439 1.00 91.88 160 LYS A O 1
ATOM 1287 N N . GLY A 1 161 ? -1.140 7.810 10.347 1.00 89.50 161 GLY A N 1
ATOM 1288 C CA . GLY A 1 161 ? -0.227 7.661 11.474 1.00 89.50 161 GLY A CA 1
ATOM 1289 C C . GLY A 1 161 ? 0.379 8.987 11.906 1.00 89.50 161 GLY A C 1
ATOM 1290 O O . GLY A 1 161 ? -0.009 10.044 11.420 1.00 89.50 161 GLY A O 1
ATOM 1291 N N . ASP A 1 162 ? 1.345 8.934 12.815 1.00 86.88 162 ASP A N 1
ATOM 1292 C CA . ASP A 1 162 ? 2.060 10.131 13.257 1.00 86.88 162 ASP A CA 1
ATOM 1293 C C . ASP A 1 162 ? 2.972 10.686 12.154 1.00 86.88 162 ASP A C 1
ATOM 1295 O O . ASP A 1 162 ? 3.694 9.938 11.488 1.00 86.88 162 ASP A O 1
ATOM 1299 N N . ALA A 1 163 ? 3.010 12.012 12.011 1.00 82.62 163 ALA A N 1
ATOM 1300 C CA . ALA A 1 163 ? 3.781 12.696 10.970 1.00 82.62 163 ALA A CA 1
ATOM 1301 C C . ALA A 1 163 ? 5.286 12.365 11.007 1.00 82.62 163 ALA A C 1
ATOM 1303 O O . ALA A 1 163 ? 5.932 12.310 9.964 1.00 82.62 163 ALA A O 1
ATOM 1304 N N . ASN A 1 164 ? 5.838 12.063 12.189 1.00 80.94 164 ASN A N 1
ATOM 1305 C CA . ASN A 1 164 ? 7.244 11.668 12.350 1.00 80.94 164 ASN A CA 1
ATOM 1306 C C . ASN A 1 164 ? 7.602 10.414 11.541 1.00 80.94 164 ASN A C 1
ATOM 1308 O O . ASN A 1 164 ? 8.714 10.298 11.031 1.00 80.94 164 ASN A O 1
ATOM 1312 N N . ASN A 1 165 ? 6.656 9.491 11.389 1.00 77.56 165 ASN A N 1
ATOM 1313 C CA . ASN A 1 165 ? 6.873 8.233 10.683 1.00 77.56 165 ASN A CA 1
ATOM 1314 C C . ASN A 1 165 ? 6.516 8.321 9.187 1.00 77.56 165 ASN A C 1
ATOM 1316 O O . ASN A 1 165 ? 6.841 7.418 8.424 1.00 77.56 165 ASN A O 1
ATOM 1320 N N . LEU A 1 166 ? 5.854 9.405 8.766 1.00 79.00 166 LEU A N 1
ATOM 1321 C CA . LEU A 1 166 ? 5.374 9.639 7.398 1.00 79.00 166 LEU A CA 1
ATOM 1322 C C . LEU A 1 166 ? 6.122 10.790 6.692 1.00 79.00 166 LEU A C 1
ATOM 1324 O O . LEU A 1 166 ? 5.695 11.259 5.640 1.00 79.00 166 LEU A O 1
ATOM 1328 N N . HIS A 1 167 ? 7.254 11.245 7.236 1.00 70.50 167 HIS A N 1
ATOM 1329 C CA . HIS A 1 167 ? 7.988 12.418 6.743 1.00 70.50 167 HIS A CA 1
ATOM 1330 C C . HIS A 1 167 ? 8.605 12.259 5.336 1.00 70.50 167 HIS A C 1
ATOM 1332 O O . HIS A 1 167 ? 9.084 13.238 4.774 1.00 70.50 167 HIS A O 1
ATOM 1338 N N . GLY A 1 168 ? 8.608 11.048 4.767 1.00 75.12 168 GLY A N 1
ATOM 1339 C CA . GLY A 1 168 ? 9.169 10.754 3.444 1.00 75.12 168 GLY A CA 1
ATOM 1340 C C . GLY A 1 168 ? 8.163 10.730 2.287 1.00 75.12 168 GLY A C 1
ATOM 1341 O O . GLY A 1 168 ? 8.561 10.479 1.152 1.00 75.12 168 GLY A O 1
ATOM 1342 N N . PHE A 1 169 ? 6.867 10.947 2.540 1.00 83.88 169 PHE A N 1
ATOM 1343 C CA . PHE A 1 169 ? 5.860 10.935 1.476 1.00 83.88 169 PHE A CA 1
ATOM 1344 C C . PHE A 1 169 ? 5.768 12.294 0.787 1.00 83.88 169 PHE A C 1
ATOM 1346 O O . PHE A 1 169 ? 5.435 13.299 1.409 1.00 83.88 169 PHE A O 1
ATOM 1353 N N . GLU A 1 170 ? 5.989 12.303 -0.524 1.00 86.12 170 GLU A N 1
ATOM 1354 C CA . GLU A 1 170 ? 5.824 13.488 -1.363 1.00 86.12 170 GLU A CA 1
ATOM 1355 C C . GLU A 1 170 ? 4.603 13.338 -2.274 1.00 86.12 170 GLU A C 1
ATOM 1357 O O . GLU A 1 170 ? 4.319 12.254 -2.795 1.00 86.12 170 GLU A O 1
ATOM 1362 N N . LEU A 1 171 ? 3.873 14.437 -2.487 1.00 89.44 171 LEU A N 1
ATOM 1363 C CA . LEU A 1 171 ? 2.805 14.467 -3.482 1.00 89.44 171 LEU A CA 1
ATOM 1364 C C . LEU A 1 171 ? 3.377 14.209 -4.871 1.00 89.44 171 LEU A C 1
ATOM 1366 O O . LEU A 1 171 ? 4.460 14.667 -5.217 1.00 89.44 171 LEU A O 1
ATOM 1370 N N . ASP A 1 172 ? 2.616 13.475 -5.669 1.00 88.19 172 ASP A N 1
ATOM 1371 C CA . ASP A 1 172 ? 2.994 13.077 -7.013 1.00 88.19 172 ASP A CA 1
ATOM 1372 C C . ASP A 1 172 ? 4.263 12.206 -7.124 1.00 88.19 172 ASP A C 1
ATOM 1374 O O . ASP A 1 172 ? 4.764 11.984 -8.231 1.00 88.19 172 ASP A O 1
ATOM 1378 N N . SER A 1 173 ? 4.740 11.642 -6.012 1.00 87.88 173 SER A N 1
ATOM 1379 C CA . SER A 1 173 ? 5.859 10.699 -6.015 1.00 87.88 173 SER A CA 1
ATOM 1380 C C . SER A 1 173 ? 5.423 9.286 -6.401 1.00 87.88 173 SER A C 1
ATOM 1382 O O . SER A 1 173 ? 4.341 8.811 -6.036 1.00 87.88 173 SER A O 1
ATOM 1384 N N . ASN A 1 174 ? 6.289 8.609 -7.154 1.00 89.88 174 ASN A N 1
ATOM 1385 C CA . ASN A 1 174 ? 6.146 7.191 -7.450 1.00 89.88 174 ASN A CA 1
ATOM 1386 C C . ASN A 1 174 ? 6.569 6.377 -6.229 1.00 89.88 174 ASN A C 1
ATOM 1388 O O . ASN A 1 174 ? 7.618 6.639 -5.638 1.00 89.88 174 ASN A O 1
ATOM 1392 N N . ILE A 1 175 ? 5.765 5.376 -5.886 1.00 91.44 175 ILE A N 1
ATOM 1393 C CA . ILE A 1 175 ? 6.028 4.493 -4.758 1.00 91.44 175 ILE A CA 1
ATOM 1394 C C . ILE A 1 175 ? 5.861 3.031 -5.162 1.00 91.44 175 ILE A C 1
ATOM 1396 O O . ILE A 1 175 ? 4.957 2.651 -5.910 1.00 91.44 175 ILE A O 1
ATOM 1400 N N . TYR A 1 176 ? 6.732 2.210 -4.603 1.00 91.56 176 TYR A N 1
ATOM 1401 C CA . TYR A 1 176 ? 6.661 0.765 -4.620 1.00 91.56 176 TYR A CA 1
ATOM 1402 C C . TYR A 1 176 ? 6.145 0.298 -3.269 1.00 91.56 176 TYR A C 1
ATOM 1404 O O . TYR A 1 176 ? 6.674 0.684 -2.227 1.00 91.56 176 TYR A O 1
ATOM 1412 N N . LEU A 1 177 ? 5.119 -0.540 -3.295 1.00 93.12 177 LEU A N 1
ATOM 1413 C CA . LEU A 1 177 ? 4.621 -1.245 -2.129 1.00 93.12 177 LEU A CA 1
ATOM 1414 C C . LEU A 1 177 ? 5.075 -2.688 -2.220 1.00 93.12 177 LEU A C 1
ATOM 1416 O O . LEU A 1 177 ? 4.785 -3.368 -3.200 1.00 93.12 177 LEU A O 1
ATOM 1420 N N . LEU A 1 178 ? 5.778 -3.143 -1.192 1.00 92.38 178 LEU A N 1
ATOM 1421 C CA . LEU A 1 178 ? 6.254 -4.507 -1.063 1.00 92.38 178 LEU A CA 1
ATOM 1422 C C . LEU A 1 178 ? 5.645 -5.129 0.191 1.00 92.38 178 LEU A C 1
ATOM 1424 O O . LEU A 1 178 ? 5.646 -4.531 1.266 1.00 92.38 178 LEU A O 1
ATOM 1428 N N . MET A 1 179 ? 5.111 -6.334 0.051 1.00 93.62 179 MET A N 1
ATOM 1429 C CA . MET A 1 179 ? 4.446 -7.068 1.118 1.00 93.62 179 MET A CA 1
ATOM 1430 C C . MET A 1 179 ? 4.991 -8.485 1.223 1.00 93.62 179 MET A C 1
ATOM 1432 O O . MET A 1 179 ? 5.251 -9.163 0.225 1.00 93.62 179 MET A O 1
ATOM 1436 N N . LYS A 1 180 ? 5.139 -8.940 2.465 1.00 92.94 180 LYS A N 1
ATOM 1437 C CA . LYS A 1 180 ? 5.546 -10.304 2.795 1.00 92.94 180 LYS A CA 1
ATOM 1438 C C . LYS A 1 180 ? 4.725 -10.817 3.964 1.00 92.94 180 LYS A C 1
ATOM 1440 O O . LYS A 1 180 ? 4.702 -10.184 5.022 1.00 92.94 180 LYS A O 1
ATOM 1445 N N . ARG A 1 181 ? 4.080 -11.971 3.805 1.00 91.38 181 ARG A N 1
ATOM 1446 C CA . ARG A 1 181 ? 3.364 -12.615 4.908 1.00 91.38 181 ARG A CA 1
ATOM 1447 C C . ARG A 1 181 ? 4.359 -13.139 5.935 1.00 91.38 181 ARG A C 1
ATOM 1449 O O . ARG A 1 181 ? 5.397 -13.698 5.588 1.00 91.38 181 ARG A O 1
ATOM 1456 N N . ILE A 1 182 ? 4.026 -12.973 7.208 1.00 89.19 182 ILE A N 1
ATOM 1457 C CA . ILE A 1 182 ? 4.790 -13.547 8.310 1.00 89.19 182 ILE A CA 1
ATOM 1458 C C . ILE A 1 182 ? 4.044 -14.790 8.778 1.00 89.19 182 ILE A C 1
ATOM 1460 O O . ILE A 1 182 ? 2.965 -14.702 9.360 1.00 89.19 182 ILE A O 1
ATOM 1464 N N . THR A 1 183 ? 4.610 -15.957 8.489 1.00 77.69 183 THR A N 1
ATOM 1465 C CA . THR A 1 183 ? 4.158 -17.228 9.060 1.00 77.69 183 THR A CA 1
ATOM 1466 C C . THR A 1 183 ? 4.936 -17.474 10.348 1.00 77.69 183 THR A C 1
ATOM 1468 O O . THR A 1 183 ? 6.168 -17.493 10.308 1.00 77.69 183 THR A O 1
ATOM 1471 N N . PHE A 1 184 ? 4.232 -17.627 11.470 1.00 57.72 184 PHE A N 1
ATOM 1472 C CA . PHE A 1 184 ? 4.823 -18.090 12.729 1.00 57.72 184 PHE A CA 1
ATOM 1473 C C . PHE A 1 184 ? 4.937 -19.612 12.754 1.00 57.72 184 PHE A C 1
ATOM 1475 O O . PHE A 1 184 ? 4.053 -20.273 12.159 1.00 57.72 184 PHE A O 1
#